Protein AF-A0AAP8GDW9-F1 (afdb_monomer_lite)

Secondary structure (DSSP, 8-state):
---------------SHHHHHHHHHHHHHTTS----HHHHHHHHHHHHTS---HHHHHHHHHHHHHHHHTT-STT-HHHHHHHH--SHHHHHHHHHHHHHHHH-GGGG-HHHHHHHHHHHHHHHHHTTSS-HHHHHHHHHHHHHHTT--HHHHHHHHHHHHHTT-GGGHHHHHHHHHHHHHHHHH-SSHHHHHHH--HHHHHTTS--

Radius of gyration: 27.28 Å; chains: 1; bounding box: 37×55×114 Å

Structure (mmCIF, N/CA/C/O backbone):
data_AF-A0AAP8GDW9-F1
#
_entry.id   AF-A0AAP8GDW9-F1
#
loop_
_atom_site.group_PDB
_atom_site.id
_atom_site.type_symbol
_atom_site.label_atom_id
_atom_site.label_alt_id
_atom_site.label_comp_id
_atom_site.label_asym_id
_atom_site.label_entity_id
_atom_site.label_seq_id
_atom_site.pdbx_PDB_ins_code
_atom_site.Cartn_x
_atom_site.Cartn_y
_atom_site.Cartn_z
_atom_site.occupancy
_atom_site.B_iso_or_equiv
_atom_site.auth_seq_id
_atom_site.auth_comp_id
_atom_site.auth_asym_id
_atom_site.auth_atom_id
_atom_site.pdbx_PDB_model_num
ATOM 1 N N . MET A 1 1 ? 15.678 43.427 88.588 1.00 38.00 1 MET A N 1
ATOM 2 C CA . MET A 1 1 ? 16.765 43.133 87.633 1.00 38.00 1 MET A CA 1
ATOM 3 C C . MET A 1 1 ? 16.146 42.792 86.285 1.00 38.00 1 MET A C 1
ATOM 5 O O . MET A 1 1 ? 15.078 42.191 86.294 1.00 38.00 1 MET A O 1
ATOM 9 N N . PRO A 1 2 ? 16.743 43.264 85.182 1.00 51.03 2 PRO A N 1
ATOM 10 C CA . PRO A 1 2 ? 16.147 43.328 83.847 1.00 51.03 2 PRO A CA 1
ATOM 11 C C . PRO A 1 2 ? 16.514 42.097 83.003 1.00 51.03 2 PRO A C 1
ATOM 13 O O . PRO A 1 2 ? 17.514 41.465 83.302 1.00 51.03 2 PRO A O 1
ATOM 16 N N . TYR A 1 3 ? 15.746 41.792 81.955 1.00 39.34 3 TYR A N 1
ATOM 17 C CA . TYR A 1 3 ? 16.275 41.416 80.633 1.00 39.34 3 TYR A CA 1
ATOM 18 C C . TYR A 1 3 ? 15.155 41.535 79.588 1.00 39.34 3 TYR A C 1
ATOM 20 O O . TYR A 1 3 ? 14.104 40.904 79.675 1.00 39.34 3 TYR A O 1
ATOM 28 N N . THR A 1 4 ? 15.397 42.438 78.648 1.00 48.78 4 THR A N 1
ATOM 29 C CA . THR A 1 4 ? 14.740 42.651 77.357 1.00 48.78 4 THR A CA 1
ATOM 30 C C . THR A 1 4 ? 15.299 41.684 76.312 1.00 48.78 4 THR A C 1
ATOM 32 O O . THR A 1 4 ? 16.480 41.375 76.410 1.00 48.78 4 THR A O 1
ATOM 35 N N . GLU A 1 5 ? 14.489 41.290 75.320 1.00 40.84 5 GLU A N 1
ATOM 36 C CA . GLU A 1 5 ? 14.802 41.098 73.875 1.00 40.84 5 GLU A CA 1
ATOM 37 C C . GLU A 1 5 ? 13.626 40.311 73.239 1.00 40.84 5 GLU A C 1
ATOM 39 O O . GLU A 1 5 ? 13.295 39.223 73.693 1.00 40.84 5 GLU A O 1
ATOM 44 N N . SER A 1 6 ? 12.734 40.876 72.413 1.00 41.69 6 SER A N 1
ATOM 45 C CA . SER A 1 6 ? 12.849 41.306 71.002 1.00 41.69 6 SER A CA 1
ATOM 46 C C . SER A 1 6 ? 13.275 40.207 70.014 1.00 41.69 6 SER A C 1
ATOM 48 O O . SER A 1 6 ? 14.420 39.787 70.071 1.00 41.69 6 SER A O 1
ATOM 50 N N . PHE A 1 7 ? 12.383 39.823 69.080 1.00 36.91 7 PHE A N 1
ATOM 51 C CA . PHE A 1 7 ? 12.536 39.877 67.601 1.00 36.91 7 PHE A CA 1
ATOM 52 C C . PHE A 1 7 ? 11.643 38.854 66.846 1.00 36.91 7 PHE A C 1
ATOM 54 O O . PHE A 1 7 ? 11.854 37.655 66.942 1.00 36.91 7 PHE A O 1
ATOM 61 N N . TRP A 1 8 ? 10.668 39.397 66.098 1.00 37.94 8 TRP A N 1
ATOM 62 C CA . TRP A 1 8 ? 10.124 39.082 64.752 1.00 37.94 8 TRP A CA 1
ATOM 63 C C . TRP A 1 8 ? 9.944 37.638 64.185 1.00 37.94 8 TRP A C 1
ATOM 65 O O . TRP A 1 8 ? 10.636 36.699 64.556 1.00 37.94 8 TRP A O 1
ATOM 75 N N . PRO A 1 9 ? 8.993 37.466 63.231 1.00 44.41 9 PRO A N 1
ATOM 76 C CA . PRO A 1 9 ? 8.471 36.194 62.742 1.00 44.41 9 PRO A CA 1
ATOM 77 C C . PRO A 1 9 ? 9.268 35.653 61.546 1.00 44.41 9 PRO A C 1
ATOM 79 O O . PRO A 1 9 ? 9.683 36.407 60.666 1.00 44.41 9 PRO A O 1
ATOM 82 N N . PHE A 1 10 ? 9.393 34.329 61.449 1.00 32.75 10 PHE A N 1
ATOM 83 C CA . PHE A 1 10 ? 9.810 33.684 60.205 1.00 32.75 10 PHE A CA 1
ATOM 84 C C . PHE A 1 10 ? 8.599 33.482 59.290 1.00 32.75 10 PHE A C 1
ATOM 86 O O . PHE A 1 10 ? 7.715 32.671 59.557 1.00 32.75 10 PHE A O 1
ATOM 93 N N . ALA A 1 11 ? 8.581 34.244 58.199 1.00 41.19 11 ALA A N 1
ATOM 94 C CA . ALA A 1 11 ? 7.883 33.892 56.974 1.00 41.19 11 ALA A CA 1
ATOM 95 C C . ALA A 1 11 ? 8.757 32.957 56.113 1.00 41.19 11 ALA A C 1
ATOM 97 O O . ALA A 1 11 ? 9.955 32.819 56.357 1.00 41.19 11 ALA A O 1
ATOM 98 N N . ILE A 1 12 ? 8.148 32.469 55.023 1.00 35.97 12 ILE A N 1
ATOM 99 C CA . ILE A 1 12 ? 8.714 31.727 53.878 1.00 35.97 12 ILE A CA 1
ATOM 100 C C . ILE A 1 12 ? 8.675 30.207 54.127 1.00 35.97 12 ILE A C 1
ATOM 102 O O . ILE A 1 12 ? 9.391 29.677 54.958 1.00 35.97 12 ILE A O 1
ATOM 106 N N . GLY A 1 13 ? 7.795 29.428 53.500 1.00 38.00 13 GLY A N 1
ATOM 107 C CA . GLY A 1 13 ? 7.376 29.484 52.105 1.00 38.00 13 GLY A CA 1
ATOM 108 C C . GLY A 1 13 ? 8.128 28.395 51.349 1.00 38.00 13 GLY A C 1
ATOM 109 O O . GLY A 1 13 ? 9.336 28.499 51.213 1.00 38.00 13 GLY A O 1
ATOM 110 N N . GLN A 1 14 ? 7.415 27.361 50.898 1.00 39.56 14 GLN A N 1
ATOM 111 C CA . GLN A 1 14 ? 7.666 26.586 49.675 1.00 39.56 14 GLN A CA 1
ATOM 112 C C . GLN A 1 14 ? 6.812 25.314 49.708 1.00 39.56 14 GLN A C 1
ATOM 114 O O . GLN A 1 14 ? 7.229 24.282 50.215 1.00 39.56 14 GLN A O 1
ATOM 119 N N . ASP A 1 15 ? 5.628 25.376 49.102 1.00 43.12 15 ASP A N 1
ATOM 120 C CA . ASP A 1 15 ? 4.985 24.169 48.566 1.00 43.12 15 ASP A CA 1
ATOM 121 C C . ASP A 1 15 ? 4.363 24.442 47.183 1.00 43.12 15 ASP A C 1
ATOM 123 O O . ASP A 1 15 ? 3.322 23.917 46.801 1.00 43.12 15 ASP A O 1
ATOM 127 N N . SER A 1 16 ? 5.030 25.285 46.382 1.00 45.62 16 SER A N 1
ATOM 128 C CA . SER A 1 16 ? 4.683 25.525 44.970 1.00 45.62 16 SER A CA 1
ATOM 129 C C . SER A 1 16 ? 5.463 24.631 43.991 1.00 45.62 16 SER A C 1
ATOM 131 O O . SER A 1 16 ? 5.176 24.614 42.794 1.00 45.62 16 SER A O 1
ATOM 133 N N . ALA A 1 17 ? 6.421 23.830 44.475 1.00 43.59 17 ALA A N 1
ATOM 134 C CA . ALA A 1 17 ? 7.284 23.011 43.619 1.00 43.59 17 ALA A CA 1
ATOM 135 C C . ALA A 1 17 ? 6.694 21.632 43.255 1.00 43.59 17 ALA A C 1
ATOM 137 O O . ALA A 1 17 ? 7.077 21.056 42.234 1.00 43.59 17 ALA A O 1
ATOM 138 N N . LYS A 1 18 ? 5.744 21.097 44.038 1.00 42.44 18 LYS A N 1
ATOM 139 C CA . LYS A 1 18 ? 5.124 19.784 43.759 1.00 42.44 18 LYS A CA 1
ATOM 140 C C . LYS A 1 18 ? 3.959 19.869 42.770 1.00 42.44 18 LYS A C 1
ATOM 142 O O . LYS A 1 18 ? 3.857 19.017 41.892 1.00 42.44 18 LYS A O 1
ATOM 147 N N . SER A 1 19 ? 3.166 20.940 42.828 1.00 41.62 19 SER A N 1
ATOM 148 C CA . SER A 1 19 ? 2.088 21.198 41.858 1.00 41.62 19 SER A CA 1
ATOM 149 C C . SER A 1 19 ? 2.641 21.504 40.454 1.00 41.62 19 SER A C 1
ATOM 151 O O . SER A 1 19 ? 2.165 20.978 39.451 1.00 41.62 19 SER A O 1
ATOM 153 N N . SER A 1 20 ? 3.759 22.239 40.373 1.00 41.66 20 SER A N 1
ATOM 154 C CA . SER A 1 20 ? 4.422 22.570 39.102 1.00 41.66 20 SER A CA 1
ATOM 155 C C . SER A 1 20 ? 5.066 21.359 38.402 1.00 41.66 20 SER A C 1
ATOM 157 O O . SER A 1 20 ? 5.058 21.283 37.172 1.00 41.66 20 SER A O 1
ATOM 159 N N . ARG A 1 21 ? 5.570 20.361 39.151 1.00 42.59 21 ARG A N 1
ATOM 160 C CA . ARG A 1 21 ? 6.124 19.124 38.562 1.00 42.59 21 ARG A CA 1
ATOM 161 C C . ARG A 1 21 ? 5.048 18.205 37.987 1.00 42.59 21 ARG A C 1
ATOM 163 O O . ARG A 1 21 ? 5.271 17.658 36.912 1.00 42.59 21 ARG A O 1
ATOM 170 N N . PHE A 1 22 ? 3.891 18.077 38.638 1.00 38.84 22 PHE A N 1
ATOM 171 C CA . PHE A 1 22 ? 2.772 17.293 38.098 1.00 38.84 22 PHE A CA 1
ATOM 172 C C . PHE A 1 22 ? 2.143 17.955 36.865 1.00 38.84 22 PHE A C 1
ATOM 174 O O . PHE A 1 22 ? 1.851 17.271 35.885 1.00 38.84 22 PHE A O 1
ATOM 181 N N . SER A 1 23 ? 2.042 19.287 36.852 1.00 47.41 23 SER A N 1
ATOM 182 C CA . SER A 1 23 ? 1.586 20.034 35.675 1.00 47.41 23 SER A CA 1
ATOM 183 C C . SER A 1 23 ? 2.600 19.999 34.526 1.00 47.41 23 SER A C 1
ATOM 185 O O . SER A 1 23 ? 2.199 19.867 33.374 1.00 47.41 23 SER A O 1
ATOM 187 N N . ARG A 1 24 ? 3.915 20.022 34.807 1.00 41.84 24 ARG A N 1
ATOM 188 C CA . ARG A 1 24 ? 4.957 19.802 33.782 1.00 41.84 24 ARG A CA 1
ATOM 189 C C . ARG A 1 24 ? 4.999 18.372 33.264 1.00 41.84 24 ARG A C 1
ATOM 191 O O . ARG A 1 24 ? 5.287 18.202 32.091 1.00 41.84 24 ARG A O 1
ATOM 198 N N . LEU A 1 25 ? 4.704 17.363 34.082 1.00 39.28 25 LEU A N 1
ATOM 199 C CA . LEU A 1 25 ? 4.641 15.969 33.629 1.00 39.28 25 LEU A CA 1
ATOM 200 C C . LEU A 1 25 ? 3.419 15.702 32.739 1.00 39.28 25 LEU A C 1
ATOM 202 O O . LEU A 1 25 ? 3.548 14.949 31.781 1.00 39.28 25 LEU A O 1
ATOM 206 N N . LYS A 1 26 ? 2.282 16.381 32.961 1.00 45.09 26 LYS A N 1
ATOM 207 C CA . LYS A 1 26 ? 1.156 16.384 32.006 1.00 45.09 26 LYS A CA 1
ATOM 208 C C . LYS A 1 26 ? 1.450 17.210 30.742 1.00 45.09 26 LYS A C 1
ATOM 210 O O . LYS A 1 26 ? 1.152 16.748 29.649 1.00 45.09 26 LYS A O 1
ATOM 215 N N . MET A 1 27 ? 2.126 18.359 30.856 1.00 36.94 27 MET A N 1
ATOM 216 C CA . MET A 1 27 ? 2.545 19.168 29.691 1.00 36.94 27 MET A CA 1
ATOM 217 C C . MET A 1 27 ? 3.688 18.550 28.868 1.00 36.94 27 MET A C 1
ATOM 219 O O . MET A 1 27 ? 3.827 18.856 27.690 1.00 36.94 27 MET A O 1
ATOM 223 N N . LEU A 1 28 ? 4.515 17.684 29.460 1.00 36.66 28 LEU A N 1
ATOM 224 C CA . LEU A 1 28 ? 5.555 16.934 28.746 1.00 36.66 28 LEU A CA 1
ATOM 225 C C . LEU A 1 28 ? 5.031 15.611 28.170 1.00 36.66 28 LEU A C 1
ATOM 227 O O . LEU A 1 28 ? 5.688 15.040 27.305 1.00 36.66 28 LEU A O 1
ATOM 231 N N . ARG A 1 29 ? 3.839 15.158 28.590 1.00 40.91 29 ARG A N 1
ATOM 232 C CA . ARG A 1 29 ? 3.098 14.067 27.939 1.00 40.91 29 ARG A CA 1
ATOM 233 C C . ARG A 1 29 ? 2.258 14.537 26.744 1.00 40.91 29 ARG A C 1
ATOM 235 O O . ARG A 1 29 ? 1.941 13.716 25.898 1.00 40.91 29 ARG A O 1
ATOM 242 N N . SER A 1 30 ? 1.987 15.839 26.595 1.00 40.59 30 SER A N 1
ATOM 243 C CA . SER A 1 30 ? 1.242 16.397 25.446 1.00 40.59 30 SER A CA 1
ATOM 244 C C . SER A 1 30 ? 2.119 16.746 24.227 1.00 40.59 30 SER A C 1
ATOM 246 O O . SER A 1 30 ? 1.816 17.656 23.455 1.00 40.59 30 SER A O 1
ATOM 248 N N . LYS A 1 31 ? 3.234 16.032 24.054 1.00 40.12 31 LYS A N 1
ATOM 249 C CA . LYS A 1 31 ? 3.939 15.925 22.767 1.00 40.12 31 LYS A CA 1
ATOM 250 C C . LYS A 1 31 ? 3.954 14.480 22.253 1.00 40.12 31 LYS A C 1
ATOM 252 O O . LYS A 1 31 ? 4.791 14.139 21.421 1.00 40.12 31 LYS A O 1
ATOM 257 N N . GLY A 1 32 ? 3.031 13.644 22.744 1.00 38.47 32 GLY A N 1
ATOM 258 C CA . GLY A 1 32 ? 2.554 12.492 21.983 1.00 38.47 32 GLY A CA 1
ATOM 259 C C . GLY A 1 32 ? 1.974 13.032 20.684 1.00 38.47 32 GLY A C 1
ATOM 260 O O . GLY A 1 32 ? 1.123 13.919 20.691 1.00 38.47 32 GLY A O 1
ATOM 261 N N . ASN A 1 33 ? 2.580 12.642 19.577 1.00 44.94 33 ASN A N 1
ATOM 262 C CA . ASN A 1 33 ? 2.233 13.095 18.245 1.00 44.94 33 ASN A CA 1
ATOM 263 C C . ASN A 1 33 ? 0.773 12.686 18.007 1.00 44.94 33 ASN A C 1
ATOM 265 O O . ASN A 1 33 ? 0.539 11.491 17.885 1.00 44.94 33 ASN A O 1
ATOM 269 N N . MET A 1 34 ? -0.191 13.622 18.005 1.00 47.94 34 MET A N 1
ATOM 270 C CA . MET A 1 34 ? -1.611 13.304 17.787 1.00 47.94 34 MET A CA 1
ATOM 271 C C . MET A 1 34 ? -1.732 12.379 16.579 1.00 47.94 34 MET A C 1
ATOM 273 O O . MET A 1 34 ? -1.520 12.802 15.435 1.00 47.94 34 MET A O 1
ATOM 277 N N . LYS A 1 35 ? -2.020 11.101 16.827 1.00 67.25 35 LYS A N 1
ATOM 278 C CA . LYS A 1 35 ? -2.121 10.134 15.751 1.00 67.25 35 LYS A CA 1
ATOM 279 C C . LYS A 1 35 ? -3.477 10.289 15.083 1.00 67.25 35 LYS A C 1
ATOM 281 O O . LYS A 1 35 ? -4.477 9.759 15.551 1.00 67.25 35 LYS A O 1
ATOM 286 N N . SER A 1 36 ? -3.513 11.071 14.005 1.00 83.50 36 SER A N 1
ATOM 287 C CA . SER A 1 36 ? -4.738 11.332 13.250 1.00 83.50 36 SER A CA 1
ATOM 288 C C . SER A 1 36 ? -5.312 10.050 12.642 1.00 83.50 36 SER A C 1
ATOM 290 O O . SER A 1 36 ? -4.594 9.070 12.433 1.00 83.50 36 SER A O 1
ATOM 292 N N . ILE A 1 37 ? -6.598 10.076 12.289 1.00 88.19 37 ILE A N 1
ATOM 293 C CA . ILE A 1 37 ? -7.241 8.995 11.529 1.00 88.19 37 ILE A CA 1
ATOM 294 C C . ILE A 1 37 ? -6.489 8.670 10.221 1.00 88.19 37 ILE A C 1
ATOM 296 O O . ILE A 1 37 ? -6.418 7.514 9.823 1.00 88.19 37 ILE A O 1
ATOM 300 N N . ALA A 1 38 ? -5.815 9.654 9.613 1.00 86.06 38 ALA A N 1
ATOM 301 C CA . ALA A 1 38 ? -4.967 9.450 8.434 1.00 86.06 38 ALA A CA 1
ATOM 302 C C . ALA A 1 38 ? -3.765 8.519 8.705 1.00 86.06 38 ALA A C 1
ATOM 304 O O . ALA A 1 38 ? -3.260 7.844 7.804 1.00 86.06 38 ALA A O 1
ATOM 305 N N . GLN A 1 39 ? -3.291 8.448 9.953 1.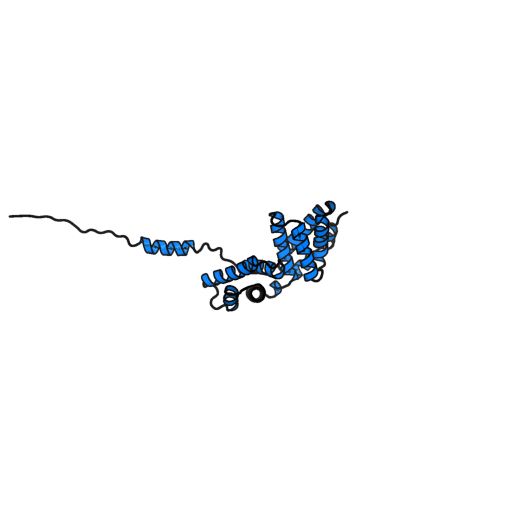00 89.75 39 GLN A N 1
ATOM 306 C CA . GLN A 1 39 ? -2.266 7.475 10.325 1.00 89.75 39 GLN A CA 1
ATOM 307 C C . GLN A 1 39 ? -2.832 6.057 10.374 1.00 89.75 39 GLN A C 1
ATOM 309 O O . GLN A 1 39 ? -2.179 5.141 9.875 1.00 89.75 39 GLN A O 1
ATOM 314 N N . LEU A 1 40 ? -4.040 5.876 10.922 1.00 91.94 40 LEU A N 1
ATOM 315 C CA . LEU A 1 40 ? -4.711 4.577 10.904 1.00 91.94 40 LEU A CA 1
ATOM 316 C C . LEU A 1 40 ? -5.022 4.140 9.470 1.00 91.94 40 LEU A C 1
ATOM 318 O O . LEU A 1 40 ? -4.796 2.989 9.132 1.00 91.94 40 LEU A O 1
ATOM 322 N N . GLU A 1 41 ? -5.436 5.065 8.606 1.00 91.19 41 GLU A N 1
ATOM 323 C CA . GLU A 1 41 ? -5.622 4.824 7.171 1.00 91.19 41 GLU A CA 1
ATOM 324 C C . GLU A 1 41 ? -4.324 4.329 6.501 1.00 91.19 41 GLU A C 1
ATOM 326 O O . GLU A 1 41 ? -4.313 3.332 5.780 1.00 91.19 41 GLU A O 1
ATOM 331 N N . THR A 1 42 ? -3.186 4.958 6.806 1.00 89.06 42 THR A N 1
ATOM 332 C CA . THR A 1 42 ? -1.882 4.507 6.292 1.00 89.06 42 THR A CA 1
ATOM 333 C C . THR A 1 42 ? -1.530 3.099 6.788 1.00 89.06 42 THR A C 1
ATOM 335 O O . THR A 1 42 ? -0.971 2.289 6.041 1.00 89.06 42 THR A O 1
ATOM 338 N N . LEU A 1 43 ? -1.836 2.792 8.053 1.00 91.62 43 LEU A N 1
ATOM 339 C CA . LEU A 1 43 ? -1.646 1.456 8.615 1.00 91.62 43 LEU A CA 1
ATOM 340 C C . LEU A 1 43 ? -2.600 0.438 7.983 1.00 91.62 43 LEU A C 1
ATOM 342 O O . LEU A 1 43 ? -2.162 -0.667 7.676 1.00 91.62 43 LEU A O 1
ATOM 346 N N . TYR A 1 44 ? -3.849 0.819 7.715 1.00 91.81 44 TYR A N 1
ATOM 347 C CA . TYR A 1 44 ? -4.835 0.002 7.016 1.00 91.81 44 TYR A CA 1
ATOM 348 C C . TYR A 1 44 ? -4.317 -0.438 5.647 1.00 91.81 44 TYR A C 1
ATOM 350 O O . TYR A 1 44 ? -4.295 -1.633 5.371 1.00 91.81 44 TYR A O 1
ATOM 358 N N . PHE A 1 45 ? -3.787 0.474 4.827 1.00 89.50 45 PHE A N 1
ATOM 359 C CA . PHE A 1 45 ? -3.232 0.111 3.515 1.00 89.50 45 PHE A CA 1
ATOM 360 C C . PHE A 1 45 ? -2.101 -0.925 3.625 1.00 89.50 45 PHE A C 1
ATOM 362 O O . PHE A 1 45 ? -2.015 -1.865 2.829 1.00 89.50 45 PHE A O 1
ATOM 369 N N . LYS A 1 46 ? -1.267 -0.805 4.667 1.00 88.00 46 LYS A N 1
ATOM 370 C CA . LYS A 1 46 ? -0.197 -1.764 4.977 1.00 88.00 46 LYS A CA 1
ATOM 371 C C . LYS A 1 46 ? -0.718 -3.076 5.564 1.00 88.00 46 LYS A C 1
ATOM 373 O O . LYS A 1 46 ? -0.100 -4.097 5.318 1.00 88.00 46 LYS A O 1
ATOM 378 N N . LEU A 1 47 ? -1.812 -3.089 6.319 1.00 88.56 47 LEU A N 1
ATOM 379 C CA . LEU A 1 47 ? -2.430 -4.331 6.799 1.00 88.56 47 LEU A CA 1
ATOM 380 C C . LEU A 1 47 ? -3.136 -5.080 5.671 1.00 88.56 47 LEU A C 1
ATOM 382 O O . LEU A 1 47 ? -3.044 -6.301 5.575 1.00 88.56 47 LEU A O 1
ATOM 386 N N . ARG A 1 48 ? -3.842 -4.336 4.817 1.00 87.38 48 ARG A N 1
ATOM 387 C CA . ARG A 1 48 ? -4.661 -4.871 3.734 1.00 87.38 48 ARG A CA 1
ATOM 388 C C . ARG A 1 48 ? -3.804 -5.460 2.619 1.00 87.38 48 ARG A C 1
ATOM 390 O O . ARG A 1 48 ? -4.127 -6.533 2.106 1.00 87.38 48 ARG A O 1
ATOM 397 N N . HIS A 1 49 ? -2.714 -4.789 2.244 1.00 84.44 49 HIS A N 1
ATOM 398 C CA . HIS A 1 49 ? -1.874 -5.185 1.104 1.00 84.44 49 HIS A CA 1
ATOM 399 C C . HIS A 1 49 ? -0.397 -5.367 1.438 1.00 84.44 49 HIS A C 1
ATOM 401 O O . HIS A 1 49 ? 0.313 -6.050 0.702 1.00 84.44 49 HIS A O 1
ATOM 407 N N . GLY A 1 50 ? 0.069 -4.779 2.537 1.00 65.69 50 GLY A N 1
ATOM 408 C CA . GLY A 1 50 ? 1.400 -5.056 3.041 1.00 65.69 50 GLY A CA 1
ATOM 409 C C . GLY A 1 50 ? 1.459 -6.437 3.679 1.00 65.69 50 GLY A C 1
ATOM 410 O O . GLY A 1 50 ? 0.492 -6.973 4.217 1.00 65.69 50 GLY A O 1
ATOM 411 N N . PHE A 1 51 ? 2.629 -7.044 3.566 1.00 63.81 51 PHE A N 1
ATOM 412 C CA . PHE A 1 51 ? 2.882 -8.376 4.080 1.00 63.81 51 PHE A CA 1
ATOM 413 C C . PHE A 1 51 ? 2.668 -8.355 5.585 1.00 63.81 51 PHE A C 1
ATOM 415 O O . PHE A 1 51 ? 3.225 -7.495 6.273 1.00 63.81 51 PHE A O 1
ATOM 422 N N . VAL A 1 52 ? 1.849 -9.296 6.060 1.00 58.47 52 VAL A N 1
ATOM 423 C CA . VAL A 1 52 ? 1.438 -9.432 7.457 1.00 58.47 52 VAL A CA 1
ATOM 424 C C . VAL A 1 52 ? 2.665 -9.364 8.353 1.00 58.47 52 VAL A C 1
ATOM 426 O O . VAL A 1 52 ? 3.457 -10.299 8.447 1.00 58.47 52 VAL A O 1
ATOM 429 N N . ASN A 1 53 ? 2.824 -8.225 9.007 1.00 68.69 53 ASN A N 1
ATOM 430 C CA . ASN A 1 53 ? 3.898 -7.986 9.941 1.00 68.69 53 ASN A CA 1
ATOM 431 C C . ASN A 1 53 ? 3.249 -7.651 11.282 1.00 68.69 53 ASN A C 1
ATOM 433 O O . ASN A 1 53 ? 2.483 -6.688 11.381 1.00 68.69 53 ASN A O 1
ATOM 437 N N . GLY A 1 54 ? 3.576 -8.428 12.318 1.00 79.50 54 GLY A N 1
ATOM 438 C CA . GLY A 1 54 ? 3.121 -8.179 13.687 1.00 79.50 54 GLY A CA 1
ATOM 439 C C . GLY A 1 54 ? 3.402 -6.750 14.170 1.00 79.50 54 GLY A C 1
ATOM 440 O O . GLY A 1 54 ? 2.654 -6.238 14.992 1.00 79.50 54 GLY A O 1
ATOM 441 N N . VAL A 1 55 ? 4.398 -6.064 13.599 1.00 86.06 55 VAL A N 1
ATOM 442 C CA . VAL A 1 55 ? 4.692 -4.643 13.839 1.00 86.06 55 VAL A CA 1
ATOM 443 C C . VAL A 1 55 ? 3.561 -3.728 13.364 1.00 86.06 55 VAL A C 1
ATOM 445 O O . VAL A 1 55 ? 3.235 -2.778 14.065 1.00 86.06 55 VAL A O 1
ATOM 448 N N . VAL A 1 56 ? 2.941 -3.985 12.206 1.00 86.94 56 VAL A N 1
ATOM 449 C CA . VAL A 1 56 ? 1.830 -3.144 11.712 1.00 86.94 56 VAL A CA 1
ATOM 450 C C . VAL A 1 56 ? 0.573 -3.392 12.545 1.00 86.94 56 VAL A C 1
ATOM 452 O O . VAL A 1 56 ? -0.124 -2.442 12.891 1.00 86.94 56 VAL A O 1
ATOM 455 N N . CYS A 1 57 ? 0.328 -4.648 12.938 1.00 90.06 57 CYS A N 1
ATOM 456 C CA . CYS A 1 57 ? -0.751 -4.980 13.872 1.00 90.06 57 CYS A CA 1
ATOM 457 C C . CYS A 1 57 ? -0.552 -4.258 15.211 1.00 90.06 57 CYS A C 1
ATOM 459 O O . CYS A 1 57 ? -1.450 -3.554 15.664 1.00 90.06 57 CYS A O 1
ATOM 461 N N . ALA A 1 58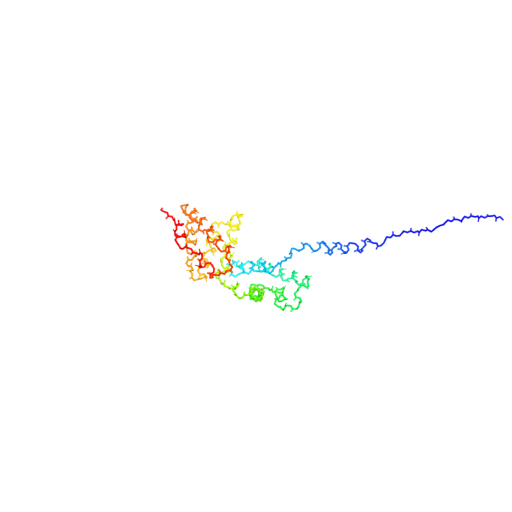 ? 0.646 -4.360 15.796 1.00 91.56 58 ALA A N 1
ATOM 462 C CA . ALA A 1 58 ? 0.995 -3.669 17.034 1.00 91.56 58 ALA A CA 1
ATOM 463 C C . ALA A 1 58 ? 0.842 -2.148 16.900 1.00 91.56 58 ALA A C 1
ATOM 465 O O . ALA A 1 58 ? 0.281 -1.520 17.784 1.00 91.56 58 ALA A O 1
ATOM 466 N N . ALA A 1 59 ? 1.233 -1.558 15.767 1.00 92.25 59 ALA A N 1
ATOM 467 C CA . ALA A 1 59 ? 1.070 -0.125 15.535 1.00 92.25 59 ALA A CA 1
ATOM 468 C C . ALA A 1 59 ? -0.403 0.329 15.489 1.00 92.25 59 ALA A C 1
ATOM 470 O O . ALA A 1 59 ? -0.686 1.463 15.875 1.00 92.25 59 ALA A O 1
ATOM 471 N N . CYS A 1 60 ? -1.331 -0.525 15.039 1.00 93.69 60 CYS A N 1
ATOM 472 C CA . CYS A 1 60 ? -2.772 -0.239 15.075 1.00 93.69 60 CYS A CA 1
ATOM 473 C C . CYS A 1 60 ? -3.330 -0.331 16.497 1.00 93.69 60 CYS A C 1
ATOM 475 O O . CYS A 1 60 ? -4.115 0.521 16.905 1.00 93.69 60 CYS A O 1
ATOM 477 N N . VAL A 1 61 ? -2.885 -1.330 17.263 1.00 94.56 61 VAL A N 1
ATOM 478 C CA . VAL A 1 61 ? -3.226 -1.462 18.687 1.00 94.56 61 VAL A CA 1
ATOM 479 C C . VAL A 1 61 ? -2.696 -0.257 19.469 1.00 94.56 61 VAL A C 1
ATOM 481 O O . VAL A 1 61 ? -3.453 0.382 20.191 1.00 94.56 61 VAL A O 1
ATOM 484 N N . ASP A 1 62 ? -1.431 0.118 19.264 1.00 93.50 62 ASP A N 1
ATOM 485 C CA . ASP A 1 62 ? -0.809 1.291 19.886 1.00 93.50 62 ASP A CA 1
ATOM 486 C C . ASP A 1 62 ? -1.549 2.581 19.517 1.00 93.50 62 ASP A C 1
ATOM 488 O O . ASP A 1 62 ? -1.712 3.461 20.358 1.00 93.50 62 ASP A O 1
ATOM 492 N N . TRP A 1 63 ? -2.003 2.702 18.262 1.00 93.25 63 TRP A N 1
ATOM 493 C CA . TRP A 1 63 ? -2.844 3.818 17.832 1.00 93.25 63 TRP A CA 1
ATOM 494 C C . TRP A 1 63 ? -4.133 3.882 18.660 1.00 93.25 63 TRP A C 1
ATOM 496 O O . TRP A 1 63 ? -4.451 4.943 19.189 1.00 93.25 63 TRP A O 1
ATOM 506 N N . ALA A 1 64 ? -4.832 2.758 18.835 1.00 92.94 64 ALA A N 1
ATOM 507 C CA . ALA A 1 64 ? -6.077 2.712 19.599 1.00 92.94 64 ALA A CA 1
ATOM 508 C C . ALA A 1 64 ? -5.863 2.997 21.093 1.00 92.94 64 ALA A C 1
ATOM 510 O O . ALA A 1 64 ? -6.593 3.797 21.672 1.00 92.94 64 ALA A O 1
ATOM 511 N N . VAL A 1 65 ? -4.827 2.414 21.708 1.00 91.69 65 VAL A N 1
ATOM 512 C CA . VAL A 1 65 ? -4.454 2.690 23.107 1.00 91.69 65 VAL A CA 1
ATOM 513 C C . VAL A 1 65 ? -4.174 4.179 23.310 1.00 91.69 65 VAL A C 1
ATOM 515 O O . VAL A 1 65 ? -4.669 4.772 24.263 1.00 91.69 65 VAL A O 1
ATOM 518 N N . GLU A 1 66 ? -3.431 4.805 22.395 1.00 89.50 66 GLU A N 1
ATOM 519 C CA . GLU A 1 66 ? -3.119 6.233 22.472 1.00 89.50 66 GLU A CA 1
ATOM 520 C C . GLU A 1 66 ? -4.371 7.113 22.295 1.00 89.50 66 GLU A C 1
ATOM 522 O O . GLU A 1 66 ? -4.504 8.111 23.002 1.00 89.50 66 GLU A O 1
ATOM 527 N N . ARG A 1 67 ? -5.326 6.740 21.423 1.00 86.56 67 ARG A N 1
ATOM 528 C CA . ARG A 1 67 ? -6.628 7.438 21.314 1.00 86.56 67 ARG A CA 1
ATOM 529 C C . ARG A 1 67 ? -7.412 7.383 22.628 1.00 86.56 67 ARG A C 1
ATOM 531 O O . ARG A 1 67 ? -7.951 8.407 23.045 1.00 86.56 67 ARG A O 1
ATOM 538 N N . LEU A 1 68 ? -7.460 6.215 23.273 1.00 88.19 68 LEU A N 1
ATOM 539 C CA . LEU A 1 68 ? -8.175 6.019 24.540 1.00 88.19 68 LEU A CA 1
ATOM 540 C C . LEU A 1 68 ? -7.509 6.770 25.698 1.00 88.19 68 LEU A C 1
ATOM 542 O O . LEU A 1 68 ? -8.197 7.400 26.495 1.00 88.19 68 LEU A O 1
ATOM 546 N N . ASP A 1 69 ? -6.176 6.765 25.766 1.00 85.88 69 ASP A N 1
ATOM 547 C CA . ASP A 1 69 ? -5.410 7.499 26.783 1.00 85.88 69 ASP A CA 1
ATOM 548 C C . ASP A 1 69 ? -5.659 9.020 26.738 1.00 85.88 69 ASP A C 1
ATOM 550 O O . ASP A 1 69 ? -5.491 9.710 27.750 1.00 85.88 69 ASP A O 1
ATOM 554 N N . LEU A 1 70 ? -6.037 9.550 25.570 1.00 82.31 70 LEU A N 1
ATOM 555 C CA . LEU A 1 70 ? -6.361 10.962 25.367 1.00 82.31 70 LEU A CA 1
ATOM 556 C C . LEU A 1 70 ? -7.822 11.314 25.705 1.00 82.31 70 LEU A C 1
ATOM 558 O O . LEU A 1 70 ? -8.138 12.501 25.749 1.00 82.31 70 LEU A O 1
ATOM 562 N N . ASP A 1 71 ? -8.680 10.326 25.991 1.00 75.31 71 ASP A N 1
ATOM 563 C CA . ASP A 1 71 ? -10.118 10.500 26.280 1.00 75.31 71 ASP A CA 1
ATOM 564 C C . ASP A 1 71 ? -10.886 11.224 25.149 1.00 75.31 71 ASP A C 1
ATOM 566 O O . ASP A 1 71 ? -11.876 11.917 25.372 1.00 75.31 71 ASP A O 1
ATOM 570 N N . GLU A 1 72 ? -10.404 11.105 23.905 1.00 65.69 72 GLU A N 1
ATOM 571 C CA . GLU A 1 72 ? -10.921 11.872 22.759 1.00 65.69 72 GLU A CA 1
ATOM 572 C C . GLU A 1 72 ? -12.074 11.178 22.010 1.00 65.69 72 GLU A C 1
ATOM 574 O O . GLU A 1 72 ? -12.741 11.832 21.212 1.00 65.69 72 GLU A O 1
ATOM 579 N N . GLU A 1 73 ? -12.323 9.887 22.255 1.00 65.69 73 GLU A N 1
ATOM 580 C CA . GLU A 1 73 ? -13.283 9.063 21.486 1.00 65.69 73 GLU A CA 1
ATOM 581 C C . GLU A 1 73 ? -14.401 8.435 22.344 1.00 65.69 73 GLU A C 1
ATOM 583 O O . GLU A 1 73 ? -15.273 7.741 21.824 1.00 65.69 73 GLU A O 1
ATOM 588 N N . GLY A 1 74 ? -14.417 8.691 23.659 1.00 67.62 74 GLY A N 1
ATOM 589 C CA . GLY A 1 74 ? -15.450 8.183 24.570 1.00 67.62 74 GLY A CA 1
ATOM 590 C C . GLY A 1 74 ? -15.579 6.652 24.560 1.00 67.62 74 GLY A C 1
ATOM 591 O O . GLY A 1 74 ? -14.589 5.942 24.713 1.00 67.62 74 GLY A O 1
ATOM 592 N N . ASP A 1 75 ? -16.810 6.159 24.376 1.00 71.75 75 ASP A N 1
ATOM 593 C CA . ASP A 1 75 ? -17.180 4.732 24.386 1.00 71.75 75 ASP A CA 1
ATOM 594 C C . ASP A 1 75 ? -17.156 4.085 22.979 1.00 71.75 75 ASP A C 1
ATOM 596 O O . ASP A 1 75 ? -17.966 3.194 22.700 1.00 71.75 75 ASP A O 1
ATOM 600 N N . ASP A 1 76 ? -16.289 4.530 22.056 1.00 87.69 76 ASP A N 1
ATOM 601 C CA . ASP A 1 76 ? -16.170 3.871 20.745 1.00 87.69 76 ASP A CA 1
ATOM 602 C C . ASP A 1 76 ? -15.707 2.415 20.931 1.00 87.69 76 ASP A C 1
ATOM 604 O O . ASP A 1 76 ? -14.544 2.117 21.229 1.00 87.69 76 ASP A O 1
ATOM 608 N N . LEU A 1 77 ? -16.666 1.497 20.783 1.00 91.00 77 LEU A N 1
ATOM 609 C CA . LEU A 1 77 ? -16.483 0.079 21.047 1.00 91.00 77 LEU A CA 1
ATOM 610 C C . LEU A 1 77 ? -15.396 -0.514 20.153 1.00 91.00 77 LEU A C 1
ATOM 612 O O . LEU A 1 77 ? -14.601 -1.319 20.625 1.00 91.00 77 LEU A O 1
ATOM 616 N N . GLU A 1 78 ? -15.328 -0.132 18.884 1.00 94.25 78 GLU A N 1
ATOM 617 C CA . GLU A 1 78 ? -14.350 -0.671 17.947 1.00 94.25 78 GLU A CA 1
ATOM 618 C C . GLU A 1 78 ? -12.933 -0.200 18.268 1.00 94.25 78 GLU A C 1
ATOM 620 O O . GLU A 1 78 ? -11.999 -0.995 18.159 1.00 94.25 78 GLU A O 1
ATOM 625 N N . ILE A 1 79 ? -12.765 1.037 18.744 1.00 92.62 79 ILE A N 1
ATOM 626 C CA . ILE A 1 79 ? -11.470 1.524 19.241 1.00 92.62 79 ILE A CA 1
ATOM 627 C C . ILE A 1 79 ? -11.069 0.775 20.520 1.00 92.62 79 ILE A C 1
ATOM 629 O O . ILE A 1 79 ? -9.920 0.342 20.646 1.00 92.62 79 ILE A O 1
ATOM 633 N N . ILE A 1 80 ? -12.009 0.544 21.443 1.00 93.19 80 ILE A N 1
ATOM 634 C CA . ILE A 1 80 ? -11.771 -0.252 22.660 1.00 93.19 80 ILE A CA 1
ATOM 635 C C . ILE A 1 80 ? -11.365 -1.688 22.308 1.00 93.19 80 ILE A C 1
ATOM 637 O O . ILE A 1 80 ? -10.389 -2.216 22.848 1.00 93.19 80 ILE A O 1
ATOM 641 N N . LEU A 1 81 ? -12.085 -2.320 21.382 1.00 95.38 81 LEU A N 1
ATOM 642 C CA . LEU A 1 81 ? -11.778 -3.670 20.926 1.00 95.38 81 LEU A CA 1
ATOM 643 C C . LEU A 1 81 ? -10.414 -3.711 20.233 1.00 95.38 81 LEU A C 1
ATOM 645 O O . LEU A 1 81 ? -9.622 -4.606 20.534 1.00 95.38 81 LEU A O 1
ATOM 649 N N . LEU A 1 82 ? -10.090 -2.721 19.394 1.00 95.38 82 LEU A N 1
ATOM 650 C CA . LEU A 1 82 ? -8.808 -2.650 18.691 1.00 95.38 82 LEU A CA 1
ATOM 651 C C . LEU A 1 82 ? -7.636 -2.530 19.669 1.00 95.38 82 LEU A C 1
ATOM 653 O O . LEU A 1 82 ? -6.629 -3.211 19.494 1.00 95.38 82 LEU A O 1
ATOM 657 N N . ALA A 1 83 ? -7.782 -1.749 20.740 1.00 93.88 83 ALA A N 1
ATOM 658 C CA . ALA A 1 83 ? -6.772 -1.637 21.795 1.00 93.88 83 ALA A CA 1
ATOM 659 C C . ALA A 1 83 ? -6.508 -2.968 22.531 1.00 93.88 83 ALA A C 1
ATOM 661 O O . ALA A 1 83 ? -5.457 -3.144 23.150 1.00 93.88 83 ALA A O 1
ATOM 662 N N . SER A 1 84 ? -7.449 -3.915 22.468 1.00 94.50 84 SER A N 1
ATOM 663 C CA . SER A 1 84 ? -7.341 -5.240 23.091 1.00 94.50 84 SER A CA 1
ATOM 664 C C . SER A 1 84 ? -6.994 -6.376 22.119 1.00 94.50 84 SER A C 1
ATOM 666 O O . SER A 1 84 ? -6.738 -7.496 22.573 1.00 94.50 84 SER A O 1
ATOM 668 N N . ALA A 1 85 ? -6.974 -6.094 20.812 1.00 94.94 85 ALA A N 1
ATOM 669 C CA . ALA A 1 85 ? -6.870 -7.091 19.753 1.00 94.94 85 ALA A CA 1
ATOM 670 C C . ALA A 1 85 ? -5.517 -7.824 19.749 1.00 94.94 85 ALA A C 1
ATOM 672 O O . ALA A 1 85 ? -4.455 -7.247 20.003 1.00 94.94 85 ALA A O 1
ATOM 673 N N . ARG A 1 86 ? -5.543 -9.121 19.429 1.00 88.25 86 ARG A N 1
ATOM 674 C CA . ARG A 1 86 ? -4.384 -10.025 19.466 1.00 88.25 86 ARG A CA 1
ATOM 675 C C . ARG A 1 86 ? -4.177 -10.733 18.136 1.00 88.25 86 ARG A C 1
ATOM 677 O O . ARG A 1 86 ? -4.257 -11.952 18.034 1.00 88.25 86 ARG A O 1
ATOM 684 N N . GLY A 1 87 ? -3.817 -9.955 17.126 1.00 87.25 87 GLY A N 1
ATOM 685 C CA . GLY A 1 87 ? -3.393 -10.477 15.830 1.00 87.25 87 GLY A CA 1
ATOM 686 C C . GLY A 1 87 ? -4.246 -9.978 14.677 1.00 87.25 87 GLY A C 1
ATOM 687 O O . GLY A 1 87 ? -5.192 -9.217 14.860 1.00 87.25 87 GLY A O 1
ATOM 688 N N . LEU A 1 88 ? -3.865 -10.390 13.471 1.00 86.69 88 LEU A N 1
ATOM 689 C CA . LEU A 1 88 ? -4.410 -9.835 12.235 1.00 86.69 88 LEU A CA 1
ATOM 690 C C . LEU A 1 88 ? -5.921 -10.053 12.095 1.00 86.69 88 LEU A C 1
ATOM 692 O O . LEU A 1 88 ? -6.616 -9.124 11.700 1.00 86.69 88 LEU A O 1
ATOM 696 N N . ASP A 1 89 ? -6.409 -11.247 12.438 1.00 89.94 89 ASP A N 1
ATOM 697 C CA . ASP A 1 89 ? -7.815 -11.630 12.248 1.00 89.94 89 ASP A CA 1
ATOM 698 C C . ASP A 1 89 ? -8.779 -10.788 13.098 1.00 89.94 89 ASP A C 1
ATOM 700 O O . ASP A 1 89 ? -9.943 -10.635 12.744 1.00 89.94 89 ASP A O 1
ATOM 704 N N . GLU A 1 90 ? -8.288 -10.213 14.198 1.00 93.50 90 GLU A N 1
ATOM 705 C CA . GLU A 1 90 ? -9.038 -9.268 15.028 1.00 93.50 90 GLU A CA 1
ATOM 706 C C . GLU A 1 90 ? -8.772 -7.820 14.599 1.00 93.50 90 GLU A C 1
ATOM 708 O O . GLU A 1 90 ? -9.700 -7.025 14.478 1.00 93.50 90 GLU A O 1
ATOM 713 N N . VAL A 1 91 ? -7.507 -7.473 14.334 1.00 94.50 91 VAL A N 1
ATOM 714 C CA . VAL A 1 91 ? -7.097 -6.099 14.010 1.00 94.50 91 VAL A CA 1
ATOM 715 C C . VAL A 1 91 ? -7.695 -5.623 12.689 1.00 94.50 91 VAL A C 1
ATOM 717 O O . VAL A 1 91 ? -8.234 -4.522 12.643 1.00 94.50 91 VAL A O 1
ATOM 720 N N . LEU A 1 92 ? -7.600 -6.408 11.610 1.00 93.00 92 LEU A N 1
ATOM 721 C CA . LEU A 1 92 ? -7.994 -5.939 10.279 1.00 93.00 92 LEU A CA 1
ATOM 722 C C . LEU A 1 92 ? -9.490 -5.583 10.198 1.00 93.00 92 LEU A C 1
ATOM 724 O O . LEU A 1 92 ? -9.774 -4.459 9.787 1.00 93.00 92 LEU A O 1
ATOM 728 N N . PRO A 1 93 ? -10.438 -6.437 10.638 1.00 94.56 93 PRO A N 1
ATOM 729 C CA . PRO A 1 93 ? -11.857 -6.083 10.602 1.00 94.56 93 PRO A CA 1
ATOM 730 C C . PRO A 1 93 ? -12.187 -4.842 11.439 1.00 94.56 93 PRO A C 1
ATOM 732 O O . PRO A 1 93 ? -12.990 -4.012 11.024 1.00 94.56 93 PRO A O 1
ATOM 735 N N . LEU A 1 94 ? -11.547 -4.678 12.602 1.00 96.25 94 LEU A N 1
ATOM 736 C CA . LEU A 1 94 ? -11.757 -3.504 13.454 1.00 96.25 94 LEU A CA 1
ATOM 737 C C . LEU A 1 94 ? -11.239 -2.228 12.786 1.00 96.25 94 LEU A C 1
ATOM 739 O O . LEU A 1 94 ? -11.925 -1.209 12.778 1.00 96.25 94 LEU A O 1
ATOM 743 N N . VAL A 1 95 ? -10.053 -2.292 12.180 1.00 94.75 95 VAL A N 1
ATOM 744 C CA . VAL A 1 95 ? -9.485 -1.172 11.426 1.00 94.75 95 VAL A CA 1
ATOM 745 C C . VAL A 1 95 ? -10.356 -0.822 10.218 1.00 94.75 95 VAL A C 1
ATOM 747 O O . VAL A 1 95 ? -10.581 0.362 9.985 1.00 94.75 95 VAL A O 1
ATOM 750 N N . GLU A 1 96 ? -10.884 -1.807 9.484 1.00 94.69 96 GLU A N 1
ATOM 751 C CA . GLU A 1 96 ? -11.810 -1.580 8.362 1.00 94.69 96 GLU A CA 1
ATOM 752 C C . GLU A 1 96 ? -13.068 -0.827 8.818 1.00 94.69 96 GLU A C 1
ATOM 754 O O . GLU A 1 96 ? -13.415 0.190 8.217 1.00 94.69 96 GLU A O 1
ATOM 759 N N . VAL A 1 97 ? -13.692 -1.247 9.926 1.00 95.25 97 VAL A N 1
ATOM 760 C CA . VAL A 1 97 ? -14.885 -0.575 10.474 1.00 95.25 97 VAL A CA 1
ATOM 761 C C . VAL A 1 97 ? -14.581 0.859 10.913 1.00 95.25 97 VAL A C 1
ATOM 763 O O . VAL A 1 97 ? -15.365 1.769 10.636 1.00 95.25 97 VAL A O 1
ATOM 766 N N . ILE A 1 98 ? -13.447 1.088 11.580 1.00 93.69 98 ILE A N 1
ATOM 767 C CA . ILE A 1 98 ? -13.052 2.434 12.021 1.00 93.69 98 ILE A CA 1
ATOM 768 C C . ILE A 1 98 ? -12.752 3.322 10.804 1.00 93.69 98 ILE A C 1
ATOM 770 O O . ILE A 1 98 ? -13.237 4.449 10.723 1.00 93.69 98 ILE A O 1
ATOM 774 N N . VAL A 1 99 ? -11.996 2.827 9.823 1.00 93.50 99 VAL A N 1
ATOM 775 C CA . VAL A 1 99 ? -11.676 3.583 8.603 1.00 93.50 99 VAL A CA 1
ATOM 776 C C . VAL A 1 99 ? -12.945 3.931 7.827 1.00 93.50 99 VAL A C 1
ATOM 778 O O . VAL A 1 99 ? -13.125 5.090 7.459 1.00 93.50 99 VAL A O 1
ATOM 781 N N . GLU A 1 100 ? -13.853 2.976 7.630 1.00 93.31 100 GLU A N 1
ATOM 782 C CA . GLU A 1 100 ? -15.130 3.222 6.955 1.00 93.31 100 GLU A CA 1
ATOM 783 C C . GLU A 1 100 ? -15.968 4.271 7.686 1.00 93.31 100 GLU A C 1
ATOM 785 O O . GLU A 1 100 ? -16.483 5.198 7.060 1.00 93.31 100 GLU A O 1
ATOM 790 N N . ARG A 1 101 ? -16.075 4.165 9.013 1.00 91.69 101 ARG A N 1
ATOM 791 C CA . ARG A 1 101 ? -16.863 5.092 9.831 1.00 91.69 101 ARG A CA 1
ATOM 792 C C . ARG A 1 101 ? -16.355 6.526 9.737 1.00 91.69 101 ARG A C 1
ATOM 794 O O . ARG A 1 101 ? -17.158 7.446 9.599 1.00 91.69 101 ARG A O 1
ATOM 801 N N . TYR A 1 102 ? -15.042 6.722 9.844 1.00 89.06 102 TYR A N 1
ATOM 802 C CA . TYR A 1 102 ? -14.461 8.063 9.923 1.00 89.06 102 TYR A CA 1
ATOM 803 C C . TYR A 1 102 ? -14.150 8.671 8.552 1.00 89.06 102 TYR A C 1
ATOM 805 O O . TYR A 1 102 ? -14.139 9.896 8.427 1.00 89.06 102 TYR A O 1
ATOM 813 N N . LEU A 1 103 ? -13.874 7.850 7.534 1.00 89.75 103 LEU A N 1
ATOM 814 C CA . LEU A 1 103 ? -13.389 8.315 6.230 1.00 89.75 103 LEU A CA 1
ATOM 815 C C . LEU A 1 103 ? -14.273 7.904 5.043 1.00 89.75 103 LEU A C 1
ATOM 817 O O . LEU A 1 103 ? -14.046 8.391 3.934 1.00 89.75 103 LEU A O 1
ATOM 821 N N . GLY A 1 104 ? -15.282 7.062 5.267 1.00 90.06 104 GLY A N 1
ATOM 822 C CA . GLY A 1 104 ? -16.215 6.577 4.252 1.00 90.06 104 GLY A CA 1
ATOM 823 C C . GLY A 1 104 ? -15.778 5.269 3.589 1.00 90.06 104 GLY A C 1
ATOM 824 O O . GLY A 1 104 ? -14.595 4.933 3.523 1.00 90.06 104 GLY A O 1
ATOM 825 N N . SER A 1 105 ? -16.752 4.538 3.044 1.00 90.56 105 SER A N 1
ATOM 826 C CA . SER A 1 105 ? -16.550 3.222 2.418 1.00 90.56 105 SER A CA 1
ATOM 827 C C . SER A 1 105 ? -15.674 3.257 1.165 1.00 90.56 105 SER A C 1
ATOM 829 O O . SER A 1 105 ? -15.034 2.262 0.835 1.00 90.56 105 SER A O 1
ATOM 831 N N . GLU A 1 106 ? -15.559 4.409 0.499 1.00 88.00 106 GLU A N 1
ATOM 832 C CA . GLU A 1 106 ? -14.632 4.600 -0.623 1.00 88.00 106 GLU A CA 1
ATOM 833 C C . GLU A 1 106 ? -13.170 4.347 -0.220 1.00 88.00 106 GLU A C 1
ATOM 835 O O . GLU A 1 106 ? -12.373 3.916 -1.053 1.00 88.00 106 GLU A O 1
ATOM 840 N N . ARG A 1 107 ? -12.808 4.551 1.059 1.00 88.25 107 ARG A N 1
ATOM 841 C CA . ARG A 1 107 ? -11.461 4.236 1.569 1.00 88.25 107 ARG A CA 1
ATOM 842 C C . ARG A 1 107 ? -11.165 2.749 1.648 1.00 88.25 107 ARG A C 1
ATOM 844 O O . ARG A 1 107 ? -9.993 2.383 1.713 1.00 88.25 107 ARG A O 1
ATOM 851 N N . LEU A 1 108 ? -12.195 1.910 1.619 1.00 91.12 108 LEU A N 1
ATOM 852 C CA . LEU A 1 108 ? -12.043 0.462 1.615 1.00 91.12 108 LEU A CA 1
ATOM 853 C C . LEU A 1 108 ? -11.853 -0.117 0.206 1.00 91.12 108 LEU A C 1
ATOM 855 O O . LEU A 1 108 ? -11.653 -1.323 0.087 1.00 91.12 108 LEU A O 1
ATOM 859 N N . ASP A 1 109 ? -11.883 0.701 -0.856 1.00 94.00 109 ASP A N 1
ATOM 860 C CA . ASP A 1 109 ? -11.602 0.220 -2.213 1.00 94.00 109 ASP A CA 1
ATOM 861 C C . ASP A 1 109 ? -10.195 -0.401 -2.288 1.00 94.00 109 ASP A C 1
ATOM 863 O O . ASP A 1 109 ? -9.184 0.250 -2.013 1.00 94.00 109 ASP A O 1
ATOM 867 N N . ASP A 1 110 ? -10.137 -1.679 -2.676 1.00 92.44 110 ASP A N 1
ATOM 868 C CA . ASP A 1 110 ? -8.893 -2.455 -2.706 1.00 92.44 110 ASP A CA 1
ATOM 869 C C . ASP A 1 110 ? -7.860 -1.865 -3.685 1.00 92.44 110 ASP A C 1
ATOM 871 O O . ASP A 1 110 ? -6.656 -1.965 -3.443 1.00 92.44 110 ASP A O 1
ATOM 875 N N . GLN A 1 111 ? -8.282 -1.230 -4.788 1.00 95.06 111 GLN A N 1
ATOM 876 C CA . GLN A 1 111 ? -7.327 -0.613 -5.714 1.00 95.06 111 GLN A CA 1
ATOM 877 C C . GLN A 1 111 ? -6.780 0.702 -5.168 1.00 95.06 111 GLN A C 1
ATOM 879 O O . GLN A 1 111 ? -5.584 0.953 -5.306 1.00 95.06 111 GLN A O 1
ATOM 884 N N . LEU A 1 112 ? -7.613 1.513 -4.512 1.00 94.69 112 LEU A N 1
ATOM 885 C CA . LEU A 1 112 ? -7.161 2.712 -3.814 1.00 94.69 112 LEU A CA 1
ATOM 886 C C . LEU A 1 112 ? -6.163 2.351 -2.709 1.00 94.69 112 LEU A C 1
ATOM 888 O O . LEU A 1 112 ? -5.077 2.931 -2.650 1.00 94.69 112 LEU A O 1
ATOM 892 N N . ALA A 1 113 ? -6.499 1.372 -1.867 1.00 92.94 113 ALA A N 1
ATOM 893 C CA . ALA A 1 113 ? -5.629 0.912 -0.791 1.00 92.94 113 ALA A CA 1
ATOM 894 C C . ALA A 1 113 ? -4.289 0.382 -1.328 1.00 92.94 113 ALA A C 1
ATOM 896 O O . ALA A 1 113 ? -3.222 0.743 -0.821 1.00 92.94 113 ALA A O 1
ATOM 897 N N . ALA A 1 114 ? -4.322 -0.409 -2.403 1.00 94.81 114 ALA A N 1
ATOM 898 C CA . ALA A 1 114 ? -3.123 -0.862 -3.097 1.00 94.81 114 ALA A CA 1
ATOM 899 C C . ALA A 1 114 ? -2.306 0.299 -3.678 1.00 94.81 114 ALA A C 1
ATOM 901 O O . ALA A 1 114 ? -1.092 0.345 -3.502 1.00 94.81 114 ALA A O 1
ATOM 902 N N . GLY A 1 115 ? -2.957 1.265 -4.322 1.00 96.12 115 GLY A N 1
ATOM 903 C CA . GLY A 1 115 ? -2.315 2.451 -4.872 1.00 96.12 115 GLY A CA 1
ATOM 904 C C . GLY A 1 115 ? -1.573 3.265 -3.817 1.00 96.12 115 GLY A C 1
ATOM 905 O O . GLY A 1 115 ? -0.407 3.620 -3.995 1.00 96.12 115 GLY A O 1
ATOM 906 N N . LYS A 1 116 ? -2.200 3.494 -2.660 1.00 94.88 116 LYS A N 1
ATOM 907 C CA . LYS A 1 116 ? -1.551 4.162 -1.522 1.00 94.88 116 LYS A CA 1
ATOM 908 C C . LYS A 1 116 ? -0.411 3.330 -0.935 1.00 94.88 116 LYS A C 1
ATOM 910 O O . LYS A 1 116 ? 0.615 3.888 -0.547 1.00 94.88 116 LYS A O 1
ATOM 915 N N . TYR A 1 117 ? -0.526 2.004 -0.946 1.00 94.19 117 TYR A N 1
ATOM 916 C CA . TYR A 1 117 ? 0.585 1.127 -0.586 1.00 94.19 117 TYR A CA 1
ATOM 917 C C . TYR A 1 117 ? 1.769 1.236 -1.569 1.00 94.19 117 TYR A C 1
ATOM 919 O O . TYR A 1 117 ? 2.913 1.275 -1.121 1.00 94.19 117 TYR A O 1
ATOM 927 N N . ILE A 1 118 ? 1.529 1.387 -2.879 1.00 96.56 118 ILE A N 1
ATOM 928 C CA . ILE A 1 118 ? 2.585 1.642 -3.879 1.00 96.56 118 ILE A CA 1
ATOM 929 C C . ILE A 1 118 ? 3.339 2.949 -3.587 1.00 96.56 118 ILE A C 1
ATOM 931 O O . ILE A 1 118 ? 4.567 2.980 -3.683 1.00 96.56 118 ILE A O 1
ATOM 935 N N . VAL A 1 119 ? 2.638 4.014 -3.178 1.00 96.56 119 VAL A N 1
ATOM 936 C CA . VAL A 1 119 ? 3.271 5.285 -2.764 1.00 96.56 119 VAL A CA 1
ATOM 937 C C . VAL A 1 119 ? 4.243 5.056 -1.605 1.00 96.56 119 VAL A C 1
ATOM 939 O O . VAL A 1 119 ? 5.399 5.484 -1.654 1.00 96.56 119 VAL A O 1
ATOM 942 N N . GLU A 1 120 ? 3.795 4.335 -0.578 1.00 93.38 120 GLU A N 1
ATOM 943 C CA . GLU A 1 120 ? 4.617 4.000 0.586 1.00 93.38 120 GLU A CA 1
ATOM 944 C C . GLU A 1 120 ? 5.812 3.113 0.218 1.00 93.38 120 GLU A C 1
ATOM 946 O O . GLU A 1 120 ? 6.920 3.344 0.710 1.00 93.38 120 GLU A O 1
ATOM 951 N N . LEU A 1 121 ? 5.619 2.133 -0.670 1.00 95.12 121 LEU A N 1
ATOM 952 C CA . LEU A 1 121 ? 6.706 1.291 -1.166 1.00 95.12 121 LEU A CA 1
ATOM 953 C C . LEU A 1 121 ? 7.764 2.106 -1.892 1.00 95.12 121 LEU A C 1
ATOM 955 O O . LEU A 1 121 ? 8.951 1.896 -1.648 1.00 95.12 121 LEU A O 1
ATOM 959 N N . ARG A 1 122 ? 7.365 3.076 -2.718 1.00 97.44 122 ARG A N 1
ATOM 960 C CA . ARG A 1 122 ? 8.335 3.942 -3.388 1.00 97.44 122 ARG A CA 1
ATOM 961 C C . ARG A 1 122 ? 9.117 4.788 -2.395 1.00 97.44 122 ARG A C 1
ATOM 963 O O . ARG A 1 122 ? 10.329 4.923 -2.521 1.00 97.44 122 ARG A O 1
ATOM 970 N N . ASN A 1 123 ? 8.450 5.335 -1.384 1.00 96.31 123 ASN A N 1
ATOM 971 C CA . ASN A 1 123 ? 9.131 6.093 -0.337 1.00 96.31 123 ASN A CA 1
ATOM 972 C C . ASN A 1 123 ? 10.142 5.221 0.419 1.00 96.31 123 ASN A C 1
ATOM 974 O O . ASN A 1 123 ? 11.252 5.669 0.706 1.00 96.31 123 ASN A O 1
ATOM 978 N N . ALA A 1 124 ? 9.782 3.974 0.724 1.00 94.62 124 ALA A N 1
ATOM 979 C CA . ALA A 1 124 ? 10.671 3.026 1.384 1.00 94.62 124 ALA A CA 1
ATOM 980 C C . ALA A 1 124 ? 11.856 2.619 0.486 1.00 94.62 124 ALA A C 1
ATOM 982 O O . ALA A 1 124 ? 12.987 2.558 0.970 1.00 94.62 124 ALA A O 1
ATOM 983 N N . TYR A 1 125 ? 11.616 2.432 -0.812 1.00 97.38 125 TYR A N 1
ATOM 984 C CA . TYR A 1 125 ? 12.638 2.179 -1.827 1.00 97.38 125 TYR A CA 1
ATOM 985 C C . TYR A 1 125 ? 13.658 3.315 -1.926 1.00 97.38 125 TYR A C 1
ATOM 987 O O . TYR A 1 125 ? 14.853 3.094 -1.753 1.00 97.38 125 TYR A O 1
ATOM 995 N N . LEU A 1 126 ? 13.191 4.560 -2.067 1.00 97.88 126 LEU A N 1
ATOM 996 C CA . LEU A 1 126 ? 14.060 5.742 -2.119 1.00 97.88 126 LEU A CA 1
ATOM 997 C C . LEU A 1 126 ? 14.862 5.964 -0.827 1.00 97.88 126 LEU A C 1
ATOM 999 O O . LEU A 1 126 ? 15.918 6.591 -0.846 1.00 97.88 126 LEU A O 1
ATOM 1003 N N . GLN A 1 127 ? 14.366 5.461 0.304 1.00 97.56 127 GLN A N 1
ATOM 1004 C CA . GLN A 1 127 ? 15.065 5.486 1.593 1.00 97.56 127 GLN A CA 1
ATOM 1005 C C . GLN A 1 127 ? 16.026 4.299 1.781 1.00 97.56 127 GLN A C 1
ATOM 1007 O O . GLN A 1 127 ? 16.629 4.180 2.848 1.00 97.56 127 GLN A O 1
ATOM 1012 N N . GLY A 1 128 ? 16.145 3.401 0.798 1.00 96.56 128 GLY A N 1
ATOM 1013 C CA . GLY A 1 128 ? 16.968 2.192 0.871 1.00 96.56 128 GLY A CA 1
ATOM 1014 C C . GLY A 1 128 ? 16.441 1.126 1.838 1.00 96.56 128 GLY A C 1
ATOM 1015 O O . GLY A 1 128 ? 17.185 0.227 2.221 1.00 96.56 128 GLY A O 1
ATOM 1016 N N . LYS A 1 129 ? 15.177 1.226 2.274 1.00 94.69 129 LYS A N 1
ATOM 1017 C CA . LYS A 1 129 ? 14.522 0.220 3.133 1.00 94.69 129 LYS A CA 1
ATOM 1018 C C . LYS A 1 129 ? 13.982 -0.959 2.331 1.00 94.69 129 LYS A C 1
ATOM 1020 O O . LYS A 1 129 ? 13.763 -2.027 2.891 1.00 94.69 129 LYS A O 1
ATOM 1025 N N . GLU A 1 130 ? 13.751 -0.741 1.044 1.00 95.75 130 GLU A N 1
ATOM 1026 C CA . GLU A 1 130 ? 13.339 -1.751 0.080 1.00 95.75 130 GLU A CA 1
ATOM 1027 C C . GLU A 1 130 ? 14.365 -1.804 -1.047 1.00 95.75 130 GLU A C 1
ATOM 1029 O O . GLU A 1 130 ? 15.004 -0.800 -1.361 1.00 95.75 130 GLU A O 1
ATOM 1034 N N . THR A 1 131 ? 14.507 -2.972 -1.657 1.00 96.75 131 THR A N 1
ATOM 1035 C CA . THR A 1 131 ? 15.310 -3.192 -2.861 1.00 96.75 131 THR A CA 1
ATOM 1036 C C . THR A 1 131 ? 14.387 -3.592 -4.007 1.00 96.75 131 THR A C 1
ATOM 1038 O O . THR A 1 131 ? 13.241 -3.968 -3.770 1.00 96.75 131 THR A O 1
ATOM 1041 N N . ILE A 1 132 ? 14.880 -3.571 -5.248 1.00 97.25 132 ILE A N 1
ATOM 1042 C CA . ILE A 1 132 ? 14.112 -4.055 -6.410 1.00 97.25 132 ILE A CA 1
ATOM 1043 C C . ILE A 1 132 ? 13.582 -5.476 -6.150 1.00 97.25 132 ILE A C 1
ATOM 1045 O O . ILE A 1 132 ? 12.400 -5.731 -6.333 1.00 97.25 132 ILE A O 1
ATOM 1049 N N . TRP A 1 133 ? 14.412 -6.357 -5.582 1.00 97.00 133 TRP A N 1
ATOM 1050 C CA . TRP A 1 133 ? 14.017 -7.712 -5.186 1.00 97.00 133 TRP A CA 1
ATOM 1051 C C . TRP A 1 133 ? 12.867 -7.755 -4.174 1.00 97.00 133 TRP A C 1
ATOM 1053 O O . TRP A 1 133 ? 11.924 -8.527 -4.342 1.00 97.00 133 TRP A O 1
ATOM 1063 N N . THR A 1 134 ? 12.917 -6.954 -3.102 1.00 95.44 134 THR A N 1
ATOM 1064 C CA . THR A 1 134 ? 11.828 -6.971 -2.110 1.00 95.44 134 THR A CA 1
ATOM 1065 C C . THR A 1 134 ? 10.549 -6.353 -2.665 1.00 95.44 134 THR A C 1
ATOM 1067 O O . THR A 1 134 ? 9.459 -6.734 -2.239 1.00 95.44 134 THR A O 1
ATOM 1070 N N . ILE A 1 135 ? 10.667 -5.427 -3.616 1.00 96.88 135 ILE A N 1
ATOM 1071 C CA . ILE A 1 135 ? 9.538 -4.803 -4.303 1.00 96.88 135 ILE A CA 1
ATOM 1072 C C . ILE A 1 135 ? 8.899 -5.775 -5.282 1.00 96.88 135 ILE A C 1
ATOM 1074 O O . ILE A 1 135 ? 7.687 -5.932 -5.213 1.00 96.88 135 ILE A O 1
ATOM 1078 N N . ASP A 1 136 ? 9.672 -6.480 -6.106 1.00 97.31 136 ASP A N 1
ATOM 1079 C CA . ASP A 1 136 ? 9.160 -7.490 -7.038 1.00 97.31 136 ASP A CA 1
ATOM 1080 C C . ASP A 1 136 ? 8.292 -8.530 -6.314 1.00 97.31 136 ASP A C 1
ATOM 1082 O O . ASP A 1 136 ? 7.120 -8.724 -6.651 1.00 97.31 136 ASP A O 1
ATOM 1086 N N . MET A 1 137 ? 8.799 -9.100 -5.213 1.00 94.56 137 MET A N 1
ATOM 1087 C CA . MET A 1 137 ? 8.028 -10.038 -4.390 1.00 94.56 137 MET A CA 1
ATOM 1088 C C . MET A 1 137 ? 6.682 -9.450 -3.946 1.00 94.56 137 MET A C 1
ATOM 1090 O O . MET A 1 137 ? 5.664 -10.149 -3.917 1.00 94.56 137 MET A O 1
ATOM 1094 N N . LYS A 1 138 ? 6.667 -8.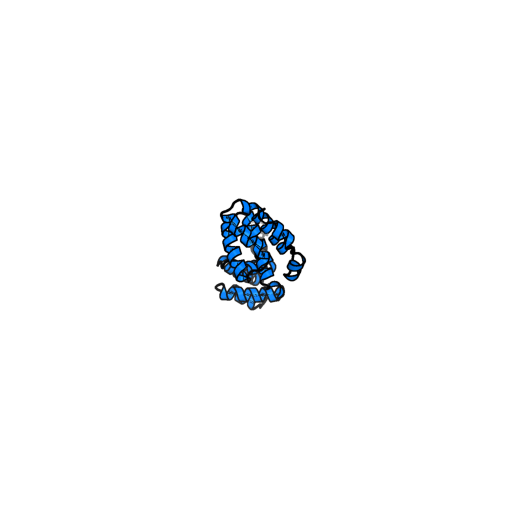161 -3.590 1.00 95.00 138 LYS A N 1
ATOM 1095 C CA . LYS A 1 138 ? 5.467 -7.460 -3.130 1.00 95.00 138 LYS A CA 1
ATOM 1096 C C . LYS A 1 138 ? 4.499 -7.161 -4.260 1.00 95.00 138 LYS A C 1
ATOM 1098 O O . LYS A 1 138 ? 3.299 -7.378 -4.099 1.00 95.00 138 LYS A O 1
ATOM 1103 N N . LEU A 1 139 ? 5.014 -6.703 -5.395 1.00 95.88 139 LEU A N 1
ATOM 1104 C CA . LEU A 1 139 ? 4.235 -6.406 -6.586 1.00 95.88 139 LEU A CA 1
ATOM 1105 C C . LEU A 1 139 ? 3.616 -7.673 -7.171 1.00 95.88 139 LEU A C 1
ATOM 1107 O O . LEU A 1 139 ? 2.435 -7.654 -7.492 1.00 95.88 139 LEU A O 1
ATOM 1111 N N . THR A 1 140 ? 4.349 -8.783 -7.236 1.00 94.12 140 THR A N 1
ATOM 1112 C CA . THR A 1 140 ? 3.845 -10.072 -7.733 1.00 94.12 140 THR A CA 1
ATOM 1113 C C . THR A 1 140 ? 2.651 -10.577 -6.912 1.00 94.12 140 THR A C 1
ATOM 1115 O O . THR A 1 140 ? 1.618 -10.990 -7.457 1.00 94.12 140 THR A O 1
ATOM 1118 N N . GLN A 1 141 ? 2.734 -10.489 -5.582 1.00 92.12 141 GLN A N 1
ATOM 1119 C CA . GLN A 1 141 ? 1.612 -10.857 -4.714 1.00 92.12 141 GLN A CA 1
ATOM 1120 C C . GLN A 1 141 ? 0.443 -9.882 -4.828 1.00 92.12 141 GLN A C 1
ATOM 1122 O O . GLN A 1 141 ? -0.709 -10.305 -4.916 1.00 92.12 141 GLN A O 1
ATOM 1127 N N . LEU A 1 142 ? 0.723 -8.580 -4.861 1.00 94.25 142 LEU A N 1
ATOM 1128 C CA . LEU A 1 142 ? -0.309 -7.561 -5.001 1.00 94.25 142 LEU A CA 1
ATOM 1129 C C . LEU A 1 142 ? -1.060 -7.695 -6.333 1.00 94.25 142 LEU A C 1
ATOM 1131 O O . LEU A 1 142 ? -2.287 -7.633 -6.357 1.00 94.25 142 LEU A O 1
ATOM 1135 N N . TYR A 1 143 ? -0.334 -7.937 -7.423 1.00 94.56 143 TYR A N 1
ATOM 1136 C CA . TYR A 1 143 ? -0.877 -8.046 -8.771 1.00 94.56 143 TYR A CA 1
ATOM 1137 C C . TYR A 1 143 ? -1.853 -9.215 -8.902 1.00 94.56 143 TYR A C 1
ATOM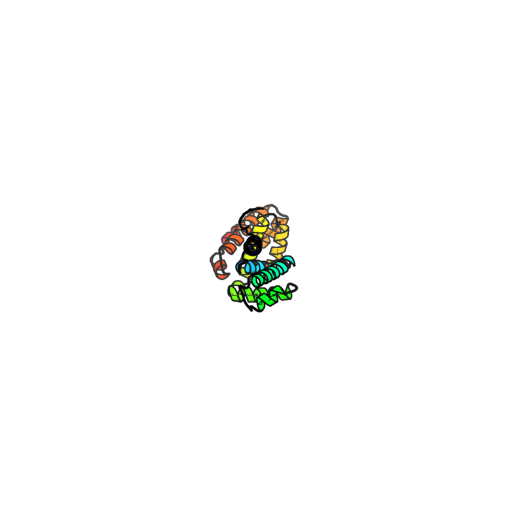 1139 O O . TYR A 1 143 ? -2.970 -9.036 -9.387 1.00 94.56 143 TYR A O 1
ATOM 1147 N N . SER A 1 144 ? -1.482 -10.386 -8.377 1.00 92.06 144 SER A N 1
ATOM 1148 C CA . SER A 1 144 ? -2.377 -11.548 -8.335 1.00 92.06 144 SER A CA 1
ATOM 1149 C C . SER A 1 144 ? -3.570 -11.338 -7.396 1.00 92.06 144 SER A C 1
ATOM 1151 O O . SER A 1 144 ? -4.703 -11.629 -7.780 1.00 92.06 144 SER A O 1
ATOM 1153 N N . LYS A 1 145 ? -3.355 -10.771 -6.200 1.00 91.31 145 LYS A N 1
ATOM 1154 C CA . LYS A 1 145 ? -4.424 -10.496 -5.223 1.00 91.31 145 LYS A CA 1
ATOM 1155 C C . LYS A 1 145 ? -5.504 -9.559 -5.772 1.00 91.31 145 LYS A C 1
ATOM 1157 O O . LYS A 1 145 ? -6.676 -9.742 -5.461 1.00 91.31 145 LYS A O 1
ATOM 1162 N N . LEU A 1 146 ? -5.121 -8.575 -6.584 1.00 92.94 146 LEU A N 1
ATOM 1163 C CA . LEU A 1 146 ? -6.040 -7.601 -7.182 1.00 92.94 146 LEU A CA 1
ATOM 1164 C C . LEU A 1 146 ? -6.697 -8.084 -8.485 1.00 92.94 146 LEU A C 1
ATOM 1166 O O . LEU A 1 146 ? -7.433 -7.321 -9.108 1.00 92.94 146 LEU A O 1
ATOM 1170 N N . GLY A 1 147 ? -6.433 -9.319 -8.924 1.00 94.25 147 GLY A N 1
ATOM 1171 C CA . GLY A 1 147 ? -6.987 -9.840 -10.174 1.00 94.25 147 GLY A CA 1
ATOM 1172 C C . GLY A 1 147 ? -6.370 -9.205 -11.422 1.00 94.25 147 GLY A C 1
ATOM 1173 O O . GLY A 1 147 ? -7.067 -8.998 -12.410 1.00 94.25 147 GLY A O 1
ATOM 1174 N N . TYR A 1 148 ? -5.068 -8.917 -11.377 1.00 94.19 148 TYR A N 1
ATOM 1175 C CA . TYR A 1 148 ? -4.268 -8.446 -12.509 1.00 94.19 148 TYR A CA 1
ATOM 1176 C C . TYR A 1 148 ? -4.710 -7.093 -13.108 1.00 94.19 148 TYR A C 1
ATOM 1178 O O . TYR A 1 148 ? -4.948 -7.001 -14.315 1.00 94.19 148 TYR A O 1
ATOM 1186 N N . PRO A 1 149 ? -4.811 -6.009 -12.313 1.00 95.69 149 PRO A N 1
ATOM 1187 C CA . PRO A 1 149 ? -5.252 -4.715 -12.824 1.00 95.69 149 PRO A CA 1
ATOM 1188 C C . PRO A 1 149 ? -4.272 -4.136 -13.853 1.00 95.69 149 PRO A C 1
ATOM 1190 O O . PRO A 1 149 ? -3.062 -4.111 -13.631 1.00 95.69 149 PRO A O 1
ATOM 1193 N N . ASN A 1 150 ? -4.803 -3.600 -14.956 1.00 94.62 150 ASN A N 1
ATOM 1194 C CA . ASN A 1 150 ? -4.002 -3.094 -16.079 1.00 94.62 150 ASN A CA 1
ATOM 1195 C C . ASN A 1 150 ? -2.921 -2.086 -15.657 1.00 94.62 150 ASN A C 1
ATOM 1197 O O . ASN A 1 150 ? -1.795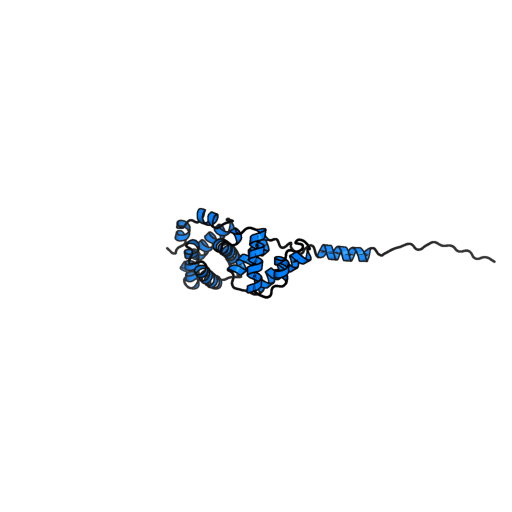 -2.168 -16.139 1.00 94.62 150 ASN A O 1
ATOM 1201 N N . TRP A 1 151 ? -3.239 -1.180 -14.727 1.00 96.94 151 TRP A N 1
ATOM 1202 C CA . TRP A 1 151 ? -2.317 -0.132 -14.282 1.00 96.94 151 TRP A CA 1
ATOM 1203 C C . TRP A 1 151 ? -1.083 -0.656 -13.539 1.00 96.94 151 TRP A C 1
ATOM 1205 O O . TRP A 1 151 ? -0.084 0.049 -13.453 1.00 96.94 151 TRP A O 1
ATOM 1215 N N . LEU A 1 152 ? -1.140 -1.876 -12.996 1.00 97.00 152 LEU A N 1
ATOM 1216 C CA . LEU A 1 152 ? -0.034 -2.481 -12.254 1.00 97.00 152 LEU A CA 1
ATOM 1217 C C . LEU A 1 152 ? 0.836 -3.383 -13.141 1.00 97.00 152 LEU A C 1
ATOM 1219 O O . LEU A 1 152 ? 1.969 -3.680 -12.779 1.00 97.00 152 LEU A O 1
ATOM 1223 N N . GLY A 1 153 ? 0.333 -3.800 -14.308 1.00 97.00 153 GLY A N 1
ATOM 1224 C CA . GLY A 1 153 ? 0.998 -4.795 -15.152 1.00 97.00 153 GLY A CA 1
ATOM 1225 C C . GLY A 1 153 ? 2.383 -4.363 -15.635 1.00 97.00 153 GLY A C 1
ATOM 1226 O O . GLY A 1 153 ? 3.335 -5.133 -15.525 1.00 97.00 153 GLY A O 1
ATOM 1227 N N . MET A 1 154 ? 2.509 -3.125 -16.121 1.00 97.69 154 MET A N 1
ATOM 1228 C CA . MET A 1 154 ? 3.792 -2.576 -16.572 1.00 97.69 154 MET A CA 1
ATOM 1229 C C . MET A 1 154 ? 4.795 -2.483 -15.419 1.00 97.69 154 MET A C 1
ATOM 1231 O O . MET A 1 154 ? 5.926 -2.945 -15.548 1.00 97.69 154 MET A O 1
ATOM 1235 N N . LEU A 1 155 ? 4.358 -1.955 -14.271 1.00 98.31 155 LEU A N 1
ATOM 1236 C CA . LEU A 1 155 ? 5.197 -1.814 -13.084 1.00 98.31 155 LEU A CA 1
ATOM 1237 C C . LEU A 1 155 ? 5.700 -3.172 -12.582 1.00 98.31 155 LEU A C 1
ATOM 1239 O O . LEU A 1 155 ? 6.895 -3.326 -12.346 1.00 98.31 155 LEU A O 1
ATOM 1243 N N . SER A 1 156 ? 4.805 -4.154 -12.449 1.00 97.62 156 SER A N 1
ATOM 1244 C CA . SER A 1 156 ? 5.159 -5.512 -12.028 1.00 97.62 156 SER A CA 1
ATOM 1245 C C . SER A 1 156 ? 6.164 -6.151 -12.980 1.00 97.62 156 SER A C 1
ATOM 1247 O O . SER A 1 156 ? 7.208 -6.609 -12.532 1.00 97.62 156 SER A O 1
ATOM 1249 N N . ARG A 1 157 ? 5.892 -6.121 -14.289 1.00 97.25 157 ARG A N 1
ATOM 1250 C CA . ARG A 1 157 ? 6.767 -6.723 -15.302 1.00 97.25 157 ARG A CA 1
ATOM 1251 C C . ARG A 1 157 ? 8.147 -6.068 -15.334 1.00 97.25 157 ARG A C 1
ATOM 1253 O O . ARG A 1 157 ? 9.156 -6.762 -15.375 1.00 97.25 157 ARG A O 1
ATOM 1260 N N . ASN A 1 158 ? 8.201 -4.736 -15.335 1.00 98.19 158 ASN A N 1
ATOM 1261 C CA . ASN A 1 158 ? 9.476 -4.026 -15.371 1.00 98.19 158 ASN A CA 1
ATOM 1262 C C . ASN A 1 158 ? 10.283 -4.279 -14.093 1.00 98.19 158 ASN A C 1
ATOM 1264 O O . ASN A 1 158 ? 11.496 -4.428 -14.171 1.00 98.19 158 ASN A O 1
ATOM 1268 N N . CYS A 1 159 ? 9.621 -4.359 -12.934 1.00 98.31 159 CYS A N 1
ATOM 1269 C CA . CYS A 1 159 ? 10.282 -4.676 -11.670 1.00 98.31 159 CYS A CA 1
ATOM 1270 C C . CYS A 1 159 ? 10.864 -6.094 -11.665 1.00 98.31 159 CYS A C 1
ATOM 1272 O O . CYS A 1 159 ? 12.025 -6.252 -11.297 1.00 98.31 159 CYS A O 1
ATOM 1274 N N . GLU A 1 160 ? 10.091 -7.085 -12.124 1.00 97.69 160 GLU A N 1
ATOM 1275 C CA . GLU A 1 160 ? 10.530 -8.479 -12.257 1.00 97.69 160 GLU A CA 1
ATOM 1276 C C . GLU A 1 160 ? 11.823 -8.557 -13.079 1.00 97.69 160 GLU A C 1
ATOM 1278 O O . GLU A 1 160 ? 12.844 -9.026 -12.580 1.00 97.69 160 GLU A O 1
ATOM 1283 N N . TYR A 1 161 ? 11.830 -8.001 -14.295 1.00 97.75 161 TYR A N 1
ATOM 1284 C CA . TYR A 1 161 ? 13.024 -8.014 -15.145 1.00 97.75 161 TYR A CA 1
ATOM 1285 C C . TYR A 1 161 ? 14.168 -7.143 -14.621 1.00 97.75 161 TYR A C 1
ATOM 1287 O O . TYR A 1 161 ? 15.328 -7.441 -14.877 1.00 97.75 161 TYR A O 1
ATOM 1295 N N . ALA A 1 162 ? 13.894 -6.068 -13.882 1.00 97.62 162 ALA A N 1
ATOM 1296 C CA . ALA A 1 162 ? 14.954 -5.257 -13.285 1.00 97.62 162 ALA A CA 1
ATOM 1297 C C . ALA A 1 162 ? 15.737 -6.013 -12.190 1.00 97.62 162 ALA A C 1
ATOM 1299 O O . ALA A 1 162 ? 16.790 -5.543 -11.760 1.00 97.62 162 ALA A O 1
ATOM 1300 N N . THR A 1 163 ? 15.260 -7.179 -11.729 1.00 96.94 163 THR A N 1
ATOM 1301 C CA . THR A 1 163 ? 16.000 -8.012 -10.766 1.00 96.94 163 THR A CA 1
ATOM 1302 C C . THR A 1 163 ? 17.241 -8.679 -11.366 1.00 96.94 163 THR A C 1
ATOM 1304 O O . THR A 1 163 ? 18.200 -8.940 -10.629 1.00 96.94 163 THR A O 1
ATOM 1307 N N . ASP A 1 164 ? 17.240 -8.946 -12.676 1.00 95.50 164 ASP A N 1
ATOM 1308 C CA . ASP A 1 164 ? 18.269 -9.728 -13.369 1.00 95.50 164 ASP A CA 1
ATOM 1309 C C . ASP A 1 164 ? 18.710 -9.160 -14.735 1.00 95.50 164 ASP A C 1
ATOM 1311 O O . ASP A 1 164 ? 19.782 -9.521 -15.232 1.00 95.50 164 ASP A O 1
ATOM 1315 N N . VAL A 1 165 ? 17.955 -8.225 -15.319 1.00 96.62 165 VAL A N 1
ATOM 1316 C CA . VAL A 1 165 ? 18.247 -7.565 -16.598 1.00 96.62 165 VAL A CA 1
ATOM 1317 C C . VAL A 1 165 ? 18.382 -6.052 -16.407 1.00 96.62 165 VAL A C 1
ATOM 1319 O O . VAL A 1 165 ? 17.399 -5.318 -16.334 1.00 96.62 165 VAL A O 1
ATOM 1322 N N . SER A 1 166 ? 19.620 -5.548 -16.440 1.00 95.31 166 SER A N 1
ATOM 1323 C CA . SER A 1 166 ? 19.919 -4.123 -16.202 1.00 95.31 166 SER A CA 1
ATOM 1324 C C . SER A 1 166 ? 19.217 -3.149 -17.158 1.00 95.31 166 SER A C 1
ATOM 1326 O O . SER A 1 166 ? 18.966 -2.003 -16.799 1.00 95.31 166 SER A O 1
ATOM 1328 N N . ALA A 1 167 ? 18.853 -3.594 -18.367 1.00 97.06 167 ALA A N 1
ATOM 1329 C CA . ALA A 1 167 ? 18.093 -2.783 -19.321 1.00 97.06 167 ALA A CA 1
ATOM 1330 C C . ALA A 1 167 ? 16.702 -2.372 -18.798 1.00 97.06 167 ALA A C 1
ATOM 1332 O O . ALA A 1 167 ? 16.141 -1.402 -19.299 1.00 97.06 167 ALA A O 1
ATOM 1333 N N . PHE A 1 168 ? 16.162 -3.079 -17.800 1.00 98.00 168 PHE A N 1
ATOM 1334 C CA . PHE A 1 168 ? 14.868 -2.785 -17.185 1.00 98.00 168 PHE A CA 1
ATOM 1335 C C . PHE A 1 168 ? 14.949 -1.878 -15.953 1.00 98.00 168 PHE A C 1
ATOM 1337 O O . PHE A 1 168 ? 13.902 -1.439 -15.484 1.00 98.00 168 PHE A O 1
ATOM 1344 N N . GLU A 1 169 ? 16.142 -1.538 -15.449 1.00 97.25 169 GLU A N 1
ATOM 1345 C CA . GLU A 1 169 ? 16.278 -0.668 -14.269 1.00 97.25 169 GLU A CA 1
ATOM 1346 C C . GLU A 1 169 ? 15.622 0.704 -14.499 1.00 97.25 169 GLU A C 1
ATOM 1348 O O . GLU A 1 169 ? 14.736 1.102 -13.749 1.00 97.25 169 GLU A O 1
ATOM 1353 N N . GLU A 1 170 ? 15.985 1.410 -15.572 1.00 97.75 170 GLU A N 1
ATOM 1354 C CA . GLU A 1 170 ? 15.390 2.715 -15.902 1.00 97.75 170 GLU A CA 1
ATOM 1355 C C . GLU A 1 170 ? 13.880 2.624 -16.233 1.00 97.75 170 GLU A C 1
ATOM 1357 O O . GLU A 1 170 ? 13.105 3.387 -15.651 1.00 97.75 170 GLU A O 1
ATOM 1362 N N . PRO A 1 171 ? 13.415 1.686 -17.084 1.00 98.19 171 PRO A N 1
ATOM 1363 C CA . PRO A 1 171 ? 11.992 1.375 -17.268 1.00 98.19 171 PRO A CA 1
ATOM 1364 C C . PRO A 1 171 ? 11.199 1.172 -15.971 1.00 98.19 171 PRO A C 1
ATOM 1366 O O . PRO A 1 171 ? 10.083 1.680 -15.829 1.00 98.19 171 PRO A O 1
ATOM 1369 N N . PHE A 1 172 ? 11.762 0.435 -15.011 1.00 98.38 172 PHE A N 1
ATOM 1370 C CA . PHE A 1 172 ? 11.162 0.235 -13.697 1.00 98.38 172 PHE A CA 1
ATOM 1371 C C . PHE A 1 172 ? 11.077 1.550 -12.918 1.00 98.38 172 PHE A C 1
ATOM 1373 O O . PHE A 1 172 ? 10.005 1.883 -12.414 1.00 98.38 172 PHE A O 1
ATOM 1380 N N . GLU A 1 173 ? 12.162 2.324 -12.851 1.00 98.44 173 GLU A N 1
ATOM 1381 C CA . GLU A 1 173 ? 12.189 3.605 -12.132 1.00 98.44 173 GLU A CA 1
ATOM 1382 C C . GLU A 1 173 ? 11.158 4.604 -12.674 1.00 98.44 173 GLU A C 1
ATOM 1384 O O . GLU A 1 173 ? 10.452 5.263 -11.898 1.00 98.44 173 GLU A O 1
ATOM 1389 N N . LEU A 1 174 ? 11.044 4.701 -14.003 1.00 98.44 174 LEU A N 1
ATOM 1390 C CA . LEU A 1 174 ? 10.088 5.579 -14.676 1.00 98.44 174 LEU A CA 1
ATOM 1391 C C . LEU A 1 174 ? 8.647 5.185 -14.355 1.00 98.44 174 LEU A C 1
ATOM 1393 O O . LEU A 1 174 ? 7.858 6.029 -13.919 1.00 98.44 174 LEU A O 1
ATOM 1397 N N . GLU A 1 175 ? 8.310 3.902 -14.502 1.00 98.62 175 GLU A N 1
ATOM 1398 C CA . GLU A 1 175 ? 6.953 3.429 -14.239 1.00 98.62 175 GLU A CA 1
ATOM 1399 C C . GLU A 1 175 ? 6.601 3.511 -12.751 1.00 98.62 175 GLU A C 1
ATOM 1401 O O . GLU A 1 175 ? 5.508 3.951 -12.383 1.00 98.62 175 GLU A O 1
ATOM 1406 N N . PHE A 1 176 ? 7.536 3.170 -11.864 1.00 98.62 176 PHE A N 1
ATOM 1407 C CA . PHE A 1 176 ? 7.302 3.244 -10.429 1.00 98.62 176 PHE A CA 1
ATOM 1408 C C . PHE A 1 176 ? 7.082 4.689 -9.983 1.00 98.62 176 PHE A C 1
ATOM 1410 O O . PHE A 1 176 ? 6.184 4.970 -9.181 1.00 98.62 176 PHE A O 1
ATOM 1417 N N . HIS A 1 177 ? 7.849 5.634 -10.534 1.00 98.62 177 HIS A N 1
ATOM 1418 C CA . HIS A 1 177 ? 7.612 7.056 -10.327 1.00 98.62 177 HIS A CA 1
ATOM 1419 C C . HIS A 1 177 ? 6.250 7.507 -10.861 1.00 98.62 177 HIS A C 1
ATOM 1421 O O . HIS A 1 177 ? 5.527 8.188 -10.132 1.00 98.62 177 HIS A O 1
ATOM 1427 N N . TYR A 1 178 ? 5.878 7.116 -12.079 1.00 98.62 178 TYR A N 1
ATOM 1428 C CA . TYR A 1 178 ? 4.609 7.502 -12.693 1.00 98.62 178 TYR A CA 1
ATOM 1429 C C . TYR A 1 178 ? 3.403 7.034 -11.869 1.00 98.62 178 TYR A C 1
ATOM 1431 O O . TYR A 1 178 ? 2.591 7.853 -11.430 1.00 98.62 178 TYR A O 1
ATOM 1439 N N . ILE A 1 179 ? 3.330 5.733 -11.582 1.00 98.50 179 ILE A N 1
ATOM 1440 C CA . ILE A 1 179 ? 2.203 5.120 -10.872 1.00 98.50 179 ILE A CA 1
ATOM 1441 C C . ILE A 1 179 ? 2.088 5.645 -9.439 1.00 98.50 179 ILE A C 1
ATOM 1443 O O . ILE A 1 179 ? 0.997 5.997 -8.992 1.00 98.50 179 ILE A O 1
ATOM 1447 N N . SER A 1 180 ? 3.204 5.741 -8.711 1.00 98.25 180 SER A N 1
ATOM 1448 C CA . SER A 1 180 ? 3.191 6.274 -7.342 1.00 98.25 180 SER A CA 1
ATOM 1449 C C . SER A 1 180 ? 2.825 7.759 -7.292 1.00 98.25 180 SER A C 1
ATOM 1451 O O . SER A 1 180 ? 2.102 8.177 -6.393 1.00 98.25 180 SER A O 1
ATOM 1453 N N . THR A 1 181 ? 3.278 8.571 -8.249 1.00 98.31 181 THR A N 1
ATOM 1454 C CA . THR A 1 181 ? 2.920 9.996 -8.295 1.00 98.31 181 THR A CA 1
ATOM 1455 C C . THR A 1 181 ? 1.427 10.154 -8.530 1.00 98.31 181 THR A C 1
ATOM 1457 O O . THR A 1 181 ? 0.773 10.916 -7.818 1.00 98.31 181 THR A O 1
ATOM 1460 N N . LEU A 1 182 ? 0.880 9.380 -9.468 1.00 98.06 182 LEU A N 1
ATOM 1461 C CA . LEU A 1 182 ? -0.537 9.408 -9.794 1.00 98.06 182 LEU A CA 1
ATOM 1462 C C . LEU A 1 182 ? -1.407 8.959 -8.610 1.00 98.06 182 LEU A C 1
ATOM 1464 O O . LEU A 1 182 ? -2.310 9.680 -8.193 1.00 98.06 182 LEU A O 1
ATOM 1468 N N . TRP A 1 183 ? -1.097 7.815 -7.994 1.00 97.75 183 TRP A N 1
ATOM 1469 C CA . TRP A 1 183 ? -1.797 7.378 -6.781 1.00 97.75 183 TRP A CA 1
ATOM 1470 C C . TRP A 1 183 ? -1.605 8.334 -5.601 1.00 97.75 183 TRP A C 1
ATOM 1472 O O . TRP A 1 183 ? -2.485 8.445 -4.747 1.00 97.75 183 TRP A O 1
ATOM 1482 N N . GLY A 1 184 ? -0.477 9.041 -5.537 1.00 96.31 184 GLY A N 1
ATOM 1483 C CA . GLY A 1 184 ? -0.199 10.054 -4.524 1.00 96.31 184 GLY A CA 1
ATOM 1484 C C . GLY A 1 184 ? -1.109 11.278 -4.626 1.00 96.31 184 GLY A C 1
ATOM 1485 O O . GLY A 1 184 ? -1.483 11.826 -3.590 1.00 96.31 184 GLY A O 1
ATOM 1486 N N . SER A 1 185 ? -1.502 11.678 -5.840 1.00 96.69 185 SER A N 1
ATOM 1487 C CA . SER A 1 185 ? -2.298 12.890 -6.075 1.00 96.69 185 SER A CA 1
ATOM 1488 C C . SER A 1 185 ? -3.810 12.683 -6.018 1.00 96.69 185 SER A C 1
ATOM 1490 O O . SER A 1 185 ? -4.533 13.649 -5.808 1.00 96.69 185 SER A O 1
ATOM 1492 N N . VAL A 1 186 ? -4.288 11.454 -6.214 1.00 95.81 186 VAL A N 1
ATOM 1493 C CA . VAL A 1 186 ? -5.726 11.141 -6.282 1.00 95.81 186 VAL A CA 1
ATOM 1494 C C . VAL A 1 186 ? -6.272 10.625 -4.954 1.00 95.81 186 VAL A C 1
ATOM 1496 O O . VAL A 1 186 ? -5.548 10.094 -4.108 1.00 95.81 186 VAL A O 1
ATOM 1499 N N . SER A 1 187 ? -7.576 10.765 -4.764 1.00 92.50 187 SER A N 1
ATOM 1500 C CA . SER A 1 187 ? -8.296 10.397 -3.544 1.00 92.50 187 SER A CA 1
ATOM 1501 C C . SER A 1 187 ? -9.242 9.209 -3.724 1.00 92.50 187 SER A C 1
ATOM 1503 O O . SER A 1 187 ? -9.717 8.677 -2.723 1.00 92.50 187 SER A O 1
ATOM 1505 N N . SER A 1 188 ? -9.480 8.771 -4.963 1.00 94.50 188 SER A N 1
ATOM 1506 C CA . SER A 1 188 ? -10.347 7.639 -5.295 1.00 94.50 188 SER A CA 1
ATOM 1507 C C . SER A 1 188 ? -9.826 6.858 -6.504 1.00 94.50 188 SER A C 1
ATOM 1509 O O . SER A 1 188 ? -9.040 7.365 -7.307 1.00 94.50 188 SER A O 1
ATOM 1511 N N . ARG A 1 189 ? -10.310 5.622 -6.665 1.00 95.50 189 ARG A N 1
ATOM 1512 C CA . ARG A 1 189 ? -10.050 4.808 -7.857 1.00 95.50 189 ARG A CA 1
ATOM 1513 C C . ARG A 1 189 ? -10.596 5.455 -9.137 1.00 95.50 189 ARG A C 1
ATOM 1515 O O . ARG A 1 189 ? -9.923 5.432 -10.159 1.00 95.50 189 ARG A O 1
ATOM 1522 N N . ALA A 1 190 ? -11.786 6.052 -9.089 1.00 95.75 190 ALA A N 1
ATOM 1523 C CA . ALA A 1 190 ? -12.385 6.694 -10.260 1.00 95.75 190 ALA A CA 1
ATOM 1524 C C . ALA A 1 190 ? -11.546 7.886 -10.753 1.00 95.75 190 ALA A C 1
ATOM 1526 O O . ALA A 1 190 ? -11.369 8.072 -11.954 1.00 95.75 190 ALA A O 1
ATOM 1527 N N . GLU A 1 191 ? -10.996 8.673 -9.827 1.00 97.06 191 GLU A N 1
ATOM 1528 C CA . GLU A 1 191 ? -10.087 9.777 -10.144 1.00 97.06 191 GLU A CA 1
ATOM 1529 C C . GLU A 1 191 ? -8.763 9.260 -10.732 1.00 97.06 191 GLU A C 1
ATOM 1531 O O . GLU A 1 191 ? -8.272 9.805 -11.719 1.00 97.06 191 GLU A O 1
ATOM 1536 N N . PHE A 1 192 ? -8.223 8.156 -10.199 1.00 97.69 192 PHE A N 1
ATOM 1537 C CA . PHE A 1 192 ? -7.069 7.479 -10.797 1.00 97.69 192 PHE A CA 1
ATOM 1538 C C . PHE A 1 192 ? -7.340 7.073 -12.251 1.00 97.69 192 PHE A C 1
ATOM 1540 O O . PHE A 1 192 ? -6.556 7.401 -13.137 1.00 97.69 192 PHE A O 1
ATOM 1547 N N . GLU A 1 193 ? -8.461 6.394 -12.509 1.00 95.94 193 GLU A N 1
ATOM 1548 C CA . GLU A 1 193 ? -8.826 5.901 -13.843 1.00 95.94 193 GLU A CA 1
ATOM 1549 C C . GLU A 1 193 ? -9.010 7.036 -14.867 1.00 95.94 193 GLU A C 1
ATOM 1551 O O . GLU A 1 193 ? -8.744 6.834 -16.049 1.00 95.94 193 GLU A O 1
ATOM 1556 N N . GLN A 1 194 ? -9.404 8.238 -14.434 1.00 97.12 194 GLN A N 1
ATOM 1557 C CA . GLN A 1 194 ? -9.508 9.420 -15.304 1.00 97.12 194 GLN A CA 1
ATOM 1558 C C . GLN A 1 194 ? -8.150 10.003 -15.710 1.00 97.12 194 GLN A C 1
ATOM 1560 O O . GLN A 1 194 ? -8.036 10.628 -16.764 1.00 97.12 194 GLN A O 1
ATOM 1565 N N . HIS A 1 195 ? -7.135 9.839 -14.865 1.00 97.25 195 HIS A N 1
ATOM 1566 C CA . HIS A 1 195 ? -5.813 10.433 -15.054 1.00 97.25 195 HIS A CA 1
ATOM 1567 C C . HIS A 1 195 ? -4.756 9.431 -15.535 1.00 97.25 195 HIS A C 1
ATOM 1569 O O . HIS A 1 195 ? -3.717 9.836 -16.063 1.00 97.25 195 HIS A O 1
ATOM 1575 N N . TYR A 1 196 ? -5.006 8.134 -15.368 1.00 97.69 196 TYR A N 1
ATOM 1576 C CA . TYR A 1 196 ? -4.143 7.082 -15.880 1.00 97.69 196 TYR A CA 1
ATOM 1577 C C . TYR A 1 196 ? -4.143 7.076 -17.414 1.00 97.69 196 TYR A C 1
ATOM 1579 O O . TYR A 1 196 ? -5.189 7.078 -18.059 1.00 97.69 196 TYR A O 1
ATOM 1587 N N . CYS A 1 197 ? -2.949 7.045 -18.001 1.00 97.25 197 CYS A N 1
ATOM 1588 C CA . CYS A 1 197 ? -2.726 7.047 -19.439 1.00 97.25 197 CYS A CA 1
ATOM 1589 C C . CYS A 1 197 ? -1.890 5.821 -19.805 1.00 97.25 197 CYS A C 1
ATOM 1591 O O . CYS A 1 197 ? -0.703 5.730 -19.475 1.00 97.25 197 CYS A O 1
ATOM 1593 N N . ALA A 1 198 ? -2.524 4.871 -20.492 1.00 95.12 198 ALA A N 1
ATOM 1594 C CA . ALA A 1 198 ? -1.890 3.619 -20.886 1.00 95.12 198 ALA A CA 1
ATOM 1595 C C . ALA A 1 198 ? -0.713 3.855 -21.844 1.00 95.12 198 ALA A C 1
ATOM 1597 O O . ALA A 1 198 ? 0.266 3.120 -21.798 1.00 95.12 198 ALA A O 1
ATOM 1598 N 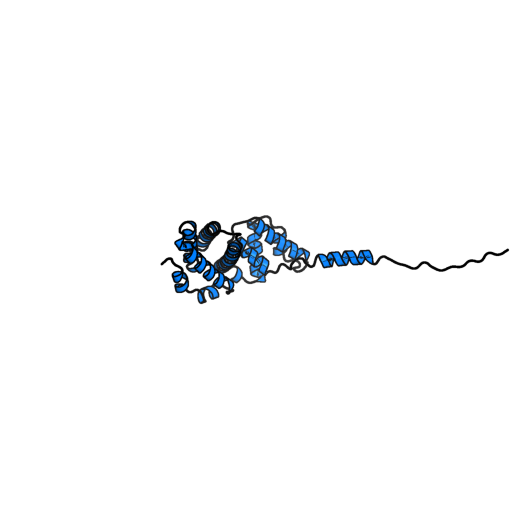N . GLU A 1 199 ? -0.776 4.899 -22.669 1.00 96.12 199 GLU A N 1
ATOM 1599 C CA . GLU A 1 199 ? 0.278 5.272 -23.611 1.00 96.12 199 GLU A CA 1
ATOM 1600 C C . GLU A 1 199 ? 1.554 5.731 -22.893 1.00 96.12 199 GLU A C 1
ATOM 1602 O O . GLU A 1 199 ? 2.652 5.393 -23.330 1.00 96.12 199 GLU A O 1
ATOM 1607 N N . ILE A 1 200 ? 1.425 6.461 -21.775 1.00 96.38 200 ILE A N 1
ATOM 1608 C CA . ILE A 1 200 ? 2.574 6.844 -20.939 1.00 96.38 200 ILE A CA 1
ATOM 1609 C C . ILE A 1 200 ? 3.202 5.593 -20.323 1.00 96.38 200 ILE A C 1
ATOM 1611 O O . ILE A 1 200 ? 4.404 5.393 -20.460 1.00 96.38 200 ILE A O 1
ATOM 1615 N N . SER A 1 201 ? 2.383 4.731 -19.714 1.00 95.88 201 SER A N 1
ATOM 1616 C CA . SER A 1 201 ? 2.842 3.480 -19.094 1.00 95.88 201 SER A CA 1
ATOM 1617 C C . SER A 1 201 ? 3.541 2.564 -20.113 1.00 95.88 201 SER A C 1
ATOM 1619 O O . SER A 1 201 ? 4.648 2.093 -19.878 1.00 95.88 201 SER A O 1
ATOM 1621 N N . GLN A 1 202 ? 2.974 2.397 -21.313 1.00 94.81 202 GLN A N 1
ATOM 1622 C CA . GLN A 1 202 ? 3.611 1.669 -22.423 1.00 94.81 202 GLN A CA 1
ATOM 1623 C C . GLN A 1 202 ? 4.915 2.317 -22.902 1.00 94.81 202 GLN A C 1
ATOM 1625 O O . GLN A 1 202 ? 5.822 1.620 -23.348 1.00 94.81 202 GLN A O 1
ATOM 1630 N N . GLY A 1 203 ? 5.029 3.641 -22.800 1.00 95.75 203 GLY A N 1
ATOM 1631 C CA . GLY A 1 203 ? 6.252 4.378 -23.108 1.00 95.75 203 GLY A CA 1
ATOM 1632 C C . GLY A 1 203 ? 7.421 4.075 -22.166 1.00 95.75 203 GLY A C 1
ATOM 1633 O O . GLY A 1 203 ? 8.557 4.401 -22.513 1.00 95.75 203 GLY A O 1
ATOM 1634 N N . HIS A 1 204 ? 7.162 3.443 -21.018 1.00 96.62 204 HIS A N 1
ATOM 1635 C CA . HIS A 1 204 ? 8.172 2.979 -20.069 1.00 96.62 204 HIS A CA 1
ATOM 1636 C C . HIS A 1 204 ? 8.602 1.525 -20.312 1.00 96.62 204 HIS A C 1
ATOM 1638 O O . HIS A 1 204 ? 9.153 0.905 -19.412 1.00 96.62 204 HIS A O 1
ATOM 1644 N N . ASP A 1 205 ? 8.349 0.948 -21.488 1.00 92.69 205 ASP A N 1
ATOM 1645 C CA . ASP A 1 205 ? 8.928 -0.346 -21.869 1.00 92.69 205 ASP A CA 1
ATOM 1646 C C . ASP A 1 205 ? 10.383 -0.196 -22.354 1.00 92.69 205 ASP A C 1
ATOM 1648 O O . ASP A 1 205 ? 10.822 0.884 -22.768 1.00 92.69 205 ASP A O 1
ATOM 1652 N N . VAL A 1 206 ? 11.128 -1.301 -22.347 1.00 88.38 206 VAL A N 1
ATOM 1653 C CA . VAL A 1 206 ? 12.429 -1.384 -23.021 1.00 88.38 206 VAL A CA 1
ATOM 1654 C C . VAL A 1 206 ? 12.224 -1.227 -24.532 1.00 88.38 206 VAL A C 1
ATOM 1656 O O . VAL A 1 206 ? 11.297 -1.797 -25.109 1.00 88.38 206 VAL A O 1
ATOM 1659 N N . LYS A 1 207 ? 13.095 -0.441 -25.172 1.00 82.12 207 LYS A N 1
ATOM 1660 C CA . LYS A 1 207 ? 13.084 -0.181 -26.621 1.00 82.12 207 LYS A CA 1
ATOM 1661 C C . LYS A 1 207 ? 14.000 -1.115 -27.398 1.00 82.12 207 LYS A C 1
ATOM 1663 O O . LYS A 1 207 ? 15.085 -1.443 -26.870 1.00 82.12 207 LYS A O 1
#

Foldseek 3Di:
DDDDDDDDDDDDDDPPVVVVVVVVVVVVVVPPPLCDLVNLLLLLLCLLQNDFDVVSLVVQLVNLVVCVVVVPPPPPPLSVQSVVDDGSVSNNVSSQVSCCVPPNPQSVPLVLSPLSVLLVVVVCVVVVVDDLVNVLVSLVSSCVVVVNDPLSPLLNVLSVCVVPPVLSPQLNVQSSVVSNVLSVPDDGPVSSVVPDDVVSSVVSDRD

Sequence (207 aa):
MPYTESFWPFAIGQDSAKSSRFSRLKMLRSKGNMKSIAQLETLYFKLRHGFVNGVVCAACVDWAVERLDLDEEGDDLEIILLASARGLDEVLPLVEVIVERYLGSERLDDQLAAGKYIVELRNAYLQGKETIWTIDMKLTQLYSKLGYPNWLGMLSRNCEYATDVSAFEEPFELEFHYISTLWGSVSSRAEFEQHYCAEISQGHDVK

pLDDT: mean 83.94, std 20.12, range [32.75, 98.62]